Protein AF-A0A970E1A2-F1 (afdb_monomer)

Radius of gyration: 27.46 Å; Cα contacts (8 Å, |Δi|>4): 393; chains: 1; bounding box: 67×68×87 Å

Foldseek 3Di:
DDDDDDDDDDDDDDDDDDDDDPPPPPPPPPPPPLAFAADKFKFWFAAPQGIWIKIFGADPSATPFIDTPDDDDDCVQLVVQVVVQRVVCNVVSALPDDHDPPRRRSSVRSSRRVVQRRCLRSLNHDFDWFKFWFAAPQGIWIWIFGDDPNATPFIDTPDDRDDCVQQVVQRVVQRVVCRVVVALDDDHDPPRNRSSVGSSVRVCSRSNHD

Mean predicted aligned error: 9.92 Å

Sequence (210 aa):
MLTHRVRRNTSLVLFVGLMLASAFFWSMSSATDAGMRDGVFSGRAQGFSGEMVVAVTVGGGKITAVEVVSHNDTPFIADPALEALTAKVVEAQSSQVDVVTGATYTSRGFMAAVEQALGKASGDLADGVYVGSAQGFGGELTVSVTLAGGSMTAVEVTSHNDTPFIADPAIKTLTKAIVEKQSADVDVVSGATFTSNGVMNAVKDALGLE

Nearest PDB structures (foldseek):
  8p2b-assembly2_B  TM=9.067E-01  e=1.264E-07  Clostridiaceae bacterium
  8p2a-assembly1_A  TM=9.351E-01  e=4.101E-06  Streptomyces azureus
  4tvw-assembly1_A  TM=3.475E-01  e=7.244E-02  Escherichia coli
  4jn7-assembly1_A  TM=5.423E-01  e=1.078E+00  Rhizobium rhizogenes K84
  3a7a-assembly1_A  TM=3.224E-01  e=4.127E-01  Escherichia coli K-12

Solvent-accessible surface area (backbone atoms only — not comparable to full-atom values): 11763 Å² total; per-residue (Å²): 142,85,80,88,79,90,80,90,85,84,86,90,85,89,79,90,78,91,73,91,70,78,80,75,75,74,73,74,71,72,70,76,70,96,48,36,46,64,46,78,27,66,13,58,24,60,32,67,60,34,62,25,36,28,38,35,32,26,51,93,50,36,56,75,46,62,44,80,76,45,68,54,44,63,58,95,52,38,50,66,43,50,57,54,46,37,54,49,29,49,73,66,66,41,51,87,66,84,68,40,89,94,27,52,50,40,35,52,12,51,29,46,4,42,41,46,12,50,14,26,34,56,65,59,64,68,66,43,74,28,64,15,55,23,64,29,68,47,39,64,26,32,27,42,36,31,32,52,94,86,37,56,78,43,52,42,79,80,44,68,56,41,62,59,93,53,36,53,66,40,50,58,52,46,34,51,49,26,43,75,66,69,37,57,86,66,83,69,41,87,93,26,53,48,40,35,52,10,54,29,45,3,47,23,44,28,56,48,48,134

pLDDT: mean 87.92, std 19.44, range [35.06, 98.62]

Secondary structure (DSSP, 8-state):
---------------------------------SPPPSEEEEEEEE-SSSEEEEEEEEETTEEEEEEEEE--S-HHHHHHHHHHHHHHHHHHTSS--PPPTT-HHHHHHHHHHHHHHHHHHHS-PPSEEEEEEEE-SSSEEEEEEEEETTEEEEEEEEE--S-HHHHHHHHHHHHHHHHHHT-S--PPPTT-HHHHHHHHHHHHHHHT--

Structure (mmCIF, N/CA/C/O backbone):
data_AF-A0A970E1A2-F1
#
_entry.id   AF-A0A970E1A2-F1
#
loop_
_atom_site.group_PDB
_atom_site.id
_atom_site.type_symbol
_atom_site.label_atom_id
_atom_site.label_alt_id
_atom_site.label_comp_id
_atom_site.label_asym_id
_atom_site.label_entity_id
_atom_site.label_seq_id
_atom_site.pdbx_PDB_ins_code
_atom_site.Cartn_x
_atom_site.Cartn_y
_atom_site.Cartn_z
_atom_site.occupancy
_atom_site.B_iso_or_equiv
_atom_site.auth_seq_id
_atom_site.auth_comp_id
_atom_site.auth_asym_id
_atom_site.auth_atom_id
_atom_site.pdbx_PDB_model_num
ATOM 1 N N . MET A 1 1 ? 44.835 -31.065 66.502 1.00 46.84 1 MET A N 1
ATOM 2 C CA . MET A 1 1 ? 45.820 -30.634 65.484 1.00 46.84 1 MET A CA 1
ATOM 3 C C . MET A 1 1 ? 46.751 -31.803 65.210 1.00 46.84 1 MET A C 1
ATOM 5 O O . MET A 1 1 ? 47.314 -32.275 66.184 1.00 46.84 1 MET A O 1
ATOM 9 N N . LEU A 1 2 ? 46.817 -32.274 63.954 1.00 38.09 2 LEU A N 1
ATOM 10 C CA . LEU A 1 2 ? 47.757 -33.236 63.316 1.00 38.09 2 LEU A CA 1
ATOM 11 C C . LEU A 1 2 ? 46.969 -33.952 62.192 1.00 38.09 2 LEU A C 1
ATOM 13 O O . LEU A 1 2 ? 46.209 -34.871 62.460 1.00 38.09 2 LEU A O 1
ATOM 17 N N . THR A 1 3 ? 46.732 -33.281 61.062 1.00 46.25 3 THR A N 1
ATOM 18 C CA . THR A 1 3 ? 47.527 -33.302 59.813 1.00 46.25 3 THR A CA 1
ATOM 19 C C . THR A 1 3 ? 47.387 -34.572 58.966 1.00 46.25 3 THR A C 1
ATOM 21 O O . THR A 1 3 ? 47.736 -35.660 59.396 1.00 46.25 3 THR A O 1
ATOM 24 N N . HIS A 1 4 ? 47.059 -34.328 57.685 1.00 41.62 4 HIS A N 1
ATOM 25 C CA . HIS A 1 4 ? 47.466 -35.095 56.496 1.00 41.62 4 HIS A CA 1
ATOM 26 C C . HIS A 1 4 ? 46.856 -36.510 56.325 1.00 41.62 4 HIS A C 1
ATOM 28 O O . HIS A 1 4 ? 46.653 -37.239 57.273 1.00 41.62 4 HIS A O 1
ATOM 34 N N . ARG A 1 5 ? 46.549 -37.023 55.129 1.00 51.12 5 ARG A N 1
ATOM 35 C CA . ARG A 1 5 ? 46.881 -36.637 53.752 1.00 51.12 5 ARG A CA 1
ATOM 36 C C . ARG A 1 5 ? 45.935 -37.387 52.805 1.00 51.12 5 ARG A C 1
ATOM 38 O O . ARG A 1 5 ? 45.650 -38.560 53.005 1.00 51.12 5 ARG A O 1
ATOM 45 N N . VAL A 1 6 ? 45.544 -36.702 51.740 1.00 56.84 6 VAL A N 1
ATOM 46 C CA . VAL A 1 6 ? 44.939 -37.223 50.506 1.00 56.84 6 VAL A CA 1
ATOM 47 C C . VAL A 1 6 ? 45.741 -38.393 49.922 1.00 56.84 6 VAL A C 1
ATOM 49 O O . VAL A 1 6 ? 46.966 -38.288 49.854 1.00 56.84 6 VAL A O 1
ATOM 52 N N . ARG A 1 7 ? 45.058 -39.401 49.354 1.00 57.12 7 ARG A N 1
ATOM 53 C CA . ARG A 1 7 ? 45.505 -40.108 48.136 1.00 57.12 7 ARG A CA 1
ATOM 54 C C . ARG A 1 7 ? 44.314 -40.462 47.233 1.00 57.12 7 ARG A C 1
ATOM 56 O O . ARG A 1 7 ? 43.410 -41.182 47.635 1.00 57.12 7 ARG A O 1
ATOM 63 N N . ARG A 1 8 ? 44.345 -39.912 46.012 1.00 54.50 8 ARG A N 1
ATOM 64 C CA . ARG A 1 8 ? 43.534 -40.306 44.847 1.00 54.50 8 ARG A CA 1
ATOM 65 C C . ARG A 1 8 ? 43.886 -41.748 44.475 1.00 54.50 8 ARG A C 1
ATOM 67 O O . ARG A 1 8 ? 45.075 -42.040 44.373 1.00 54.50 8 ARG A O 1
ATOM 74 N N . ASN A 1 9 ? 42.883 -42.576 44.192 1.00 46.50 9 ASN A N 1
ATOM 75 C CA . ASN A 1 9 ? 43.077 -43.826 43.463 1.00 46.50 9 ASN A CA 1
ATOM 76 C C . ASN A 1 9 ? 42.522 -43.698 42.044 1.00 46.50 9 ASN A C 1
ATOM 78 O O . ASN A 1 9 ? 41.402 -43.248 41.813 1.00 46.50 9 ASN A O 1
ATOM 82 N N . THR A 1 10 ? 43.399 -44.051 41.120 1.00 41.06 10 THR A N 1
ATOM 83 C CA . THR A 1 10 ? 43.303 -44.080 39.668 1.00 41.06 10 THR A CA 1
ATOM 84 C C . THR A 1 10 ? 42.805 -45.440 39.166 1.00 41.06 10 THR A C 1
ATOM 86 O O . THR A 1 10 ? 42.941 -46.443 39.863 1.00 41.06 10 THR A O 1
ATOM 89 N N . SER A 1 11 ? 42.376 -45.446 37.896 1.00 41.38 11 SER A N 1
ATOM 90 C CA . SER A 1 11 ? 42.203 -46.580 36.957 1.00 41.38 11 SER A CA 1
ATOM 91 C C . SER A 1 11 ? 40.755 -47.053 36.765 1.00 41.38 11 SER A C 1
ATOM 93 O O . SER A 1 11 ? 40.140 -47.563 37.690 1.00 41.38 11 SER A O 1
ATOM 95 N N . LEU A 1 12 ? 40.092 -46.731 35.645 1.00 39.84 12 LEU A N 1
ATOM 96 C CA . LEU A 1 12 ? 40.295 -47.191 34.251 1.00 39.84 12 LEU A CA 1
ATOM 97 C C . LEU A 1 12 ? 39.646 -48.564 34.007 1.00 39.84 12 LEU A C 1
ATOM 99 O O . LEU A 1 12 ? 40.284 -49.586 34.220 1.00 39.84 12 LEU A O 1
ATOM 103 N N . VAL A 1 13 ? 38.419 -48.564 33.472 1.00 45.50 13 VAL A N 1
ATOM 104 C CA . VAL A 1 13 ? 37.944 -49.607 32.548 1.00 45.50 13 VAL A CA 1
ATOM 105 C C . VAL A 1 13 ? 37.162 -48.927 31.426 1.00 45.50 13 VAL A C 1
ATOM 107 O O . VAL A 1 13 ? 36.151 -48.265 31.646 1.00 45.50 13 VAL A O 1
ATOM 110 N N . LEU A 1 14 ? 37.713 -49.071 30.228 1.00 35.38 14 LEU A N 1
ATOM 111 C CA . LEU A 1 14 ? 37.207 -48.643 28.935 1.00 35.38 14 LEU A CA 1
ATOM 112 C C . LEU A 1 14 ? 36.321 -49.776 28.386 1.00 35.38 14 LEU A C 1
ATOM 114 O O . LEU A 1 14 ? 36.799 -50.903 28.297 1.00 35.38 14 LEU A O 1
ATOM 118 N N . PHE A 1 15 ? 35.083 -49.498 27.978 1.00 39.22 15 PHE A N 1
ATOM 119 C CA . PHE A 1 15 ? 34.383 -50.332 26.994 1.00 39.22 15 PHE A CA 1
ATOM 120 C C . PHE A 1 15 ? 33.634 -49.434 26.012 1.00 39.22 15 PHE A C 1
ATOM 122 O O . PHE A 1 15 ? 32.672 -48.749 26.349 1.00 39.22 15 PHE A O 1
ATOM 129 N N . VAL A 1 16 ? 34.156 -49.423 24.788 1.00 37.66 16 VAL A N 1
ATOM 130 C CA . VAL A 1 16 ? 33.571 -48.815 23.598 1.00 37.66 16 VAL A CA 1
ATOM 131 C C . VAL A 1 16 ? 32.359 -49.651 23.195 1.00 37.66 16 VAL A C 1
ATOM 133 O O . VAL A 1 16 ? 32.496 -50.827 22.872 1.00 37.66 16 VAL A O 1
ATOM 136 N N . GLY A 1 17 ? 31.183 -49.029 23.207 1.00 35.06 17 GLY A N 1
ATOM 137 C CA . GLY A 1 17 ? 29.957 -49.542 22.604 1.00 35.06 17 GLY A CA 1
ATOM 138 C C . GLY A 1 17 ? 29.465 -48.549 21.560 1.00 35.06 17 GLY A C 1
ATOM 139 O O . GLY A 1 17 ? 28.663 -47.672 21.860 1.00 35.06 17 GLY A O 1
ATOM 140 N N . LEU A 1 18 ? 29.996 -48.668 20.344 1.00 40.38 18 LEU A N 1
ATOM 141 C CA . LEU A 1 18 ? 29.495 -48.007 19.145 1.00 40.38 18 LEU A CA 1
ATOM 142 C C . LEU A 1 18 ? 28.140 -48.636 18.784 1.00 40.38 18 LEU A C 1
ATOM 144 O O . LEU A 1 18 ? 28.097 -49.740 18.249 1.00 40.38 18 LEU A O 1
ATOM 148 N N . MET A 1 19 ? 27.043 -47.927 19.044 1.00 39.59 19 MET A N 1
ATOM 149 C CA . MET A 1 19 ? 25.794 -48.131 18.315 1.00 39.59 19 MET A CA 1
ATOM 150 C C . MET A 1 19 ? 25.283 -46.789 17.798 1.00 39.59 19 MET A C 1
ATOM 152 O O . MET A 1 19 ? 24.715 -45.973 18.517 1.00 39.59 19 MET A O 1
ATOM 156 N N . LEU A 1 20 ? 25.536 -46.593 16.505 1.00 45.53 20 LEU A N 1
ATOM 157 C CA . LEU A 1 20 ? 24.848 -45.658 15.632 1.00 45.53 20 LEU A CA 1
ATOM 158 C C . LEU A 1 20 ? 23.369 -46.056 15.568 1.00 45.53 20 LEU A C 1
ATOM 160 O O . LEU A 1 20 ? 22.989 -46.926 14.791 1.00 45.53 20 LEU A O 1
ATOM 164 N N . ALA A 1 21 ? 22.540 -45.408 16.376 1.00 45.62 21 ALA A N 1
ATOM 165 C CA . ALA A 1 21 ? 21.129 -45.248 16.070 1.00 45.62 21 ALA A CA 1
ATOM 166 C C . ALA A 1 21 ? 20.943 -43.774 15.727 1.00 45.62 21 ALA A C 1
ATOM 168 O O . ALA A 1 21 ? 20.930 -42.906 16.599 1.00 45.62 21 ALA A O 1
ATOM 169 N N . SER A 1 22 ? 20.902 -43.508 14.424 1.00 50.41 22 SER A N 1
ATOM 170 C CA . SER A 1 22 ? 20.473 -42.248 13.836 1.00 50.41 22 SER A CA 1
ATOM 171 C C . SER A 1 22 ? 19.228 -41.761 14.568 1.00 50.41 22 SER A C 1
ATOM 173 O O . SER A 1 22 ? 18.162 -42.367 14.436 1.00 50.41 22 SER A O 1
ATOM 175 N N . ALA A 1 23 ? 19.363 -40.683 15.341 1.00 46.22 23 ALA A N 1
ATOM 176 C CA . ALA A 1 23 ? 18.219 -39.893 15.743 1.00 46.22 23 ALA A CA 1
ATOM 177 C C . ALA A 1 23 ? 17.614 -39.375 14.441 1.00 46.22 23 ALA A C 1
ATOM 179 O O . ALA A 1 23 ? 18.120 -38.441 13.819 1.00 46.22 23 ALA A O 1
ATOM 180 N N . PHE A 1 24 ? 16.596 -40.098 13.988 1.00 49.69 24 PHE A N 1
ATOM 181 C CA . PHE A 1 24 ? 15.650 -39.681 12.982 1.00 49.69 24 PHE A CA 1
ATOM 182 C C . PHE A 1 24 ? 15.073 -38.380 13.532 1.00 49.69 24 PHE A C 1
ATOM 184 O O . PHE A 1 24 ? 14.177 -38.386 14.375 1.00 49.69 24 PHE A O 1
ATOM 191 N N . PHE A 1 25 ? 15.698 -37.264 13.156 1.00 48.41 25 PHE A N 1
ATOM 192 C CA . PHE A 1 25 ? 15.127 -35.944 13.309 1.00 48.41 25 PHE A CA 1
ATOM 193 C C . PHE A 1 25 ? 13.860 -36.004 12.472 1.00 48.41 25 PHE A C 1
ATOM 195 O O . PHE A 1 25 ? 13.885 -35.817 11.255 1.00 48.41 25 PHE A O 1
ATOM 202 N N . TRP A 1 26 ? 12.752 -36.357 13.118 1.00 43.91 26 TRP A N 1
ATOM 203 C CA . TRP A 1 26 ? 11.448 -36.059 12.583 1.00 43.91 26 TRP A CA 1
ATOM 204 C C . TRP A 1 26 ? 11.410 -34.539 12.571 1.00 43.91 26 TRP A C 1
ATOM 206 O O . TRP A 1 26 ? 11.171 -33.890 13.587 1.00 43.91 26 TRP A O 1
ATOM 216 N N . SER A 1 27 ? 11.807 -33.978 11.429 1.00 50.50 27 SER A N 1
ATOM 217 C CA . SER A 1 27 ? 11.496 -32.615 11.066 1.00 50.50 27 SER A CA 1
ATOM 218 C C . SER A 1 27 ? 9.986 -32.538 11.189 1.00 50.50 27 SER A C 1
ATOM 220 O O . SER A 1 27 ? 9.241 -33.053 10.353 1.00 50.50 27 SER A O 1
ATOM 222 N N . MET A 1 28 ? 9.542 -31.995 12.316 1.00 40.44 28 MET A N 1
ATOM 223 C CA . MET A 1 28 ? 8.228 -31.418 12.429 1.00 40.44 28 MET A CA 1
ATOM 224 C C . MET A 1 28 ? 8.280 -30.272 11.432 1.00 40.44 28 MET A C 1
ATOM 226 O O . MET A 1 28 ? 8.782 -29.190 11.725 1.00 40.44 28 MET A O 1
ATOM 230 N N . SER A 1 29 ? 7.905 -30.586 10.192 1.00 44.34 29 SER A N 1
ATOM 231 C CA . SER A 1 29 ? 7.473 -29.594 9.234 1.00 44.34 29 SER A CA 1
ATOM 232 C C . SER A 1 29 ? 6.445 -28.789 10.006 1.00 44.34 29 SER A C 1
ATOM 234 O O . SER A 1 29 ? 5.378 -29.305 10.350 1.00 44.34 29 SER A O 1
ATOM 236 N N . SER A 1 30 ? 6.832 -27.582 10.419 1.00 36.12 30 SER A N 1
ATOM 237 C CA . SER A 1 30 ? 5.850 -26.610 10.838 1.00 36.12 30 SER A CA 1
ATOM 238 C C . SER A 1 30 ? 5.028 -26.411 9.581 1.00 36.12 30 SER A C 1
ATOM 240 O O . SER A 1 30 ? 5.468 -25.751 8.642 1.00 36.12 30 SER A O 1
ATOM 242 N N . ALA A 1 31 ? 3.873 -27.072 9.532 1.00 40.25 31 ALA A N 1
ATOM 243 C CA . ALA A 1 31 ? 2.761 -26.537 8.788 1.00 40.25 31 ALA A CA 1
ATOM 244 C C . ALA A 1 31 ? 2.726 -25.061 9.186 1.00 40.25 31 ALA A C 1
ATOM 246 O O . ALA A 1 31 ? 2.706 -24.744 10.377 1.00 40.25 31 ALA A O 1
ATOM 247 N N . THR A 1 32 ? 2.919 -24.190 8.205 1.00 39.50 32 THR A N 1
ATOM 248 C CA . THR A 1 32 ? 2.733 -22.755 8.343 1.00 39.50 32 THR A CA 1
ATOM 249 C C . THR A 1 32 ? 1.392 -22.562 9.026 1.00 39.50 32 THR A C 1
ATOM 251 O O . THR A 1 32 ? 0.349 -22.821 8.424 1.00 39.50 32 THR A O 1
ATOM 254 N N . ASP A 1 33 ? 1.429 -22.204 10.308 1.00 43.41 33 ASP A N 1
ATOM 255 C CA . ASP A 1 33 ? 0.279 -21.598 10.950 1.00 43.41 33 ASP A CA 1
ATOM 256 C C . ASP A 1 33 ? -0.055 -20.402 10.063 1.00 43.41 33 ASP A C 1
ATOM 258 O O . ASP A 1 33 ? 0.839 -19.621 9.723 1.00 43.41 33 ASP A O 1
ATOM 262 N N . ALA A 1 34 ? -1.289 -20.342 9.576 1.00 53.78 34 ALA A N 1
ATOM 263 C CA . ALA A 1 34 ? -1.796 -19.258 8.746 1.00 53.78 34 ALA A CA 1
ATOM 264 C C . ALA A 1 34 ? -1.946 -17.993 9.612 1.00 53.78 34 ALA A C 1
ATOM 266 O O . ALA A 1 34 ? -3.044 -17.504 9.861 1.00 53.78 34 ALA A O 1
ATOM 267 N N . GLY A 1 35 ? -0.828 -17.543 10.171 1.00 78.69 35 GLY A N 1
ATOM 268 C CA . GLY A 1 35 ? -0.680 -16.367 11.001 1.00 78.69 35 GLY A CA 1
ATOM 269 C C . GLY A 1 35 ? -0.065 -15.233 10.195 1.00 78.69 35 GLY A C 1
ATOM 270 O O . GLY A 1 35 ? 0.585 -15.443 9.171 1.00 78.69 35 GLY A O 1
ATOM 271 N N . MET A 1 36 ? -0.280 -14.012 10.669 1.00 91.56 36 MET A N 1
ATOM 272 C CA . MET A 1 36 ? 0.332 -12.829 10.074 1.00 91.56 36 MET A CA 1
ATOM 273 C C . MET A 1 36 ? 1.855 -12.934 10.146 1.00 91.56 36 MET A C 1
ATOM 275 O O . MET A 1 36 ? 2.408 -13.313 11.179 1.00 91.56 36 MET A O 1
ATOM 279 N N . ARG A 1 37 ? 2.532 -12.577 9.056 1.00 93.69 37 ARG A 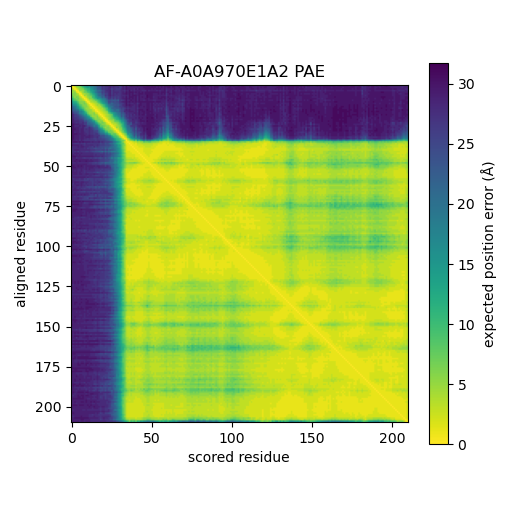N 1
ATOM 280 C CA . ARG A 1 37 ? 3.989 -12.463 9.039 1.00 93.69 37 ARG A CA 1
ATOM 281 C C . ARG A 1 37 ? 4.418 -11.297 9.908 1.00 93.69 37 ARG A C 1
ATOM 283 O O . ARG A 1 37 ? 3.758 -10.262 9.934 1.00 93.69 37 ARG A O 1
ATOM 290 N N . ASP A 1 38 ? 5.533 -11.479 10.597 1.00 94.56 38 ASP A N 1
ATOM 291 C CA . ASP A 1 38 ? 6.141 -10.416 11.383 1.00 94.56 38 ASP A CA 1
ATOM 292 C C . ASP A 1 38 ? 6.699 -9.331 10.456 1.00 94.56 38 ASP A C 1
ATOM 294 O O . ASP A 1 38 ? 7.184 -9.620 9.363 1.00 94.56 38 ASP A O 1
ATOM 298 N N . GLY A 1 39 ? 6.624 -8.075 10.890 1.00 94.75 39 GLY A N 1
ATOM 299 C CA . GLY A 1 39 ? 7.057 -6.935 10.089 1.00 94.75 39 GLY A CA 1
ATOM 300 C C . GLY A 1 39 ? 6.219 -5.688 10.329 1.00 94.75 39 GLY A C 1
ATOM 301 O O . GLY A 1 39 ? 5.343 -5.658 11.192 1.00 94.75 39 GLY A O 1
ATOM 302 N N . VAL A 1 40 ? 6.505 -4.644 9.555 1.00 96.06 40 VAL A N 1
ATOM 303 C CA . VAL A 1 40 ? 5.720 -3.406 9.537 1.00 96.06 40 VAL A CA 1
ATOM 304 C C . VAL A 1 40 ? 5.048 -3.304 8.181 1.00 96.06 40 VAL A C 1
ATOM 306 O O . VAL A 1 40 ? 5.721 -3.237 7.157 1.00 96.06 40 VAL A O 1
ATOM 309 N N . PHE A 1 41 ? 3.721 -3.280 8.179 1.00 96.31 41 PHE A N 1
ATOM 310 C CA . PHE A 1 41 ? 2.921 -3.242 6.963 1.00 96.31 41 PHE A CA 1
ATOM 311 C C . PHE A 1 41 ? 2.143 -1.938 6.908 1.00 96.31 41 PHE A C 1
ATOM 313 O O . PHE A 1 41 ? 1.498 -1.542 7.878 1.00 96.31 41 PHE A O 1
ATOM 320 N N . SER A 1 42 ? 2.204 -1.264 5.765 1.00 96.19 42 SER A N 1
ATOM 321 C CA . SER A 1 42 ? 1.446 -0.042 5.522 1.00 96.19 42 SER A CA 1
ATOM 322 C C . SER A 1 42 ? 0.160 -0.349 4.766 1.00 96.19 42 SER A C 1
ATOM 324 O O . SER A 1 42 ? 0.151 -1.151 3.830 1.00 96.19 42 SER A O 1
ATOM 326 N N . GLY A 1 43 ? -0.920 0.325 5.129 1.00 96.81 43 GLY A N 1
ATOM 327 C CA . GLY A 1 43 ? -2.160 0.325 4.369 1.00 96.81 43 GLY A CA 1
ATOM 328 C C . GLY A 1 43 ? -2.672 1.741 4.177 1.00 96.81 43 GLY A C 1
ATOM 329 O O . GLY A 1 43 ? -2.334 2.655 4.938 1.00 96.81 43 GLY A O 1
ATOM 330 N N . ARG A 1 44 ? -3.447 1.933 3.110 1.00 96.44 44 ARG A N 1
ATOM 331 C CA . ARG A 1 44 ? -3.940 3.245 2.701 1.00 96.44 44 ARG A CA 1
ATOM 332 C C . ARG A 1 44 ? -5.423 3.177 2.421 1.00 96.44 44 ARG A C 1
ATOM 334 O O . ARG A 1 44 ? -5.913 2.230 1.815 1.00 96.44 44 ARG A O 1
ATOM 341 N N . ALA A 1 45 ? -6.143 4.199 2.845 1.00 96.38 45 ALA A N 1
ATOM 342 C CA . ALA A 1 45 ? -7.558 4.299 2.543 1.00 96.38 45 ALA A CA 1
ATOM 343 C C . ALA A 1 45 ? -8.032 5.743 2.604 1.00 96.38 45 ALA A C 1
ATOM 345 O O . ALA A 1 45 ? -7.403 6.617 3.201 1.00 96.38 45 ALA A O 1
ATOM 346 N N . GLN A 1 46 ? -9.184 5.980 1.990 1.00 96.38 46 GLN A N 1
ATOM 347 C CA . GLN A 1 46 ? -9.836 7.276 2.006 1.00 96.38 46 GLN A CA 1
ATOM 348 C C . GLN A 1 46 ? -10.472 7.539 3.382 1.00 96.38 46 GLN A C 1
ATOM 350 O O . GLN A 1 46 ? -11.390 6.833 3.802 1.00 96.38 46 GLN A O 1
ATOM 355 N N . GLY A 1 47 ? -9.992 8.581 4.060 1.00 95.00 47 GLY A N 1
ATOM 356 C CA . GLY A 1 47 ? -10.618 9.205 5.224 1.00 95.00 47 GLY A CA 1
ATOM 357 C C . GLY A 1 47 ? -11.690 10.228 4.844 1.00 95.00 47 GLY A C 1
ATOM 358 O O . GLY A 1 47 ? -12.176 10.272 3.711 1.00 95.00 47 GLY A O 1
ATOM 359 N N . PHE A 1 48 ? -12.060 11.089 5.793 1.00 96.44 48 PHE A N 1
ATOM 360 C CA . PHE A 1 48 ? -13.053 12.143 5.574 1.00 9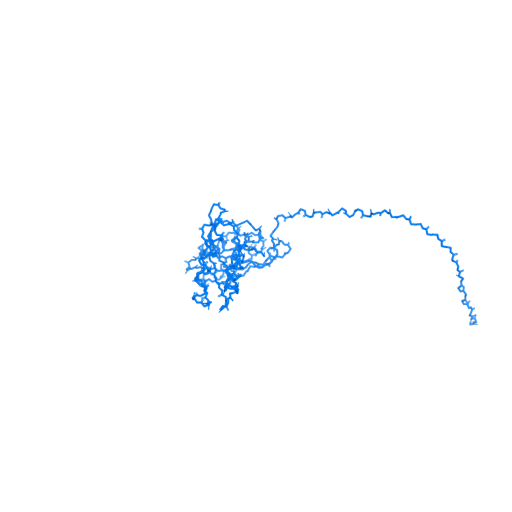6.44 48 PHE A CA 1
ATOM 361 C C . PHE A 1 48 ? -12.603 13.196 4.547 1.00 96.44 48 PHE A C 1
ATOM 363 O O . PHE A 1 48 ? -13.385 13.563 3.673 1.00 96.44 48 PHE A O 1
ATOM 370 N N . SER A 1 49 ? -11.353 13.656 4.627 1.00 94.81 49 SER A N 1
ATOM 371 C CA . SER A 1 49 ? -10.823 14.780 3.838 1.00 94.81 49 SER A CA 1
ATOM 372 C C . SER A 1 49 ? -9.653 14.400 2.926 1.00 94.81 49 SER A C 1
ATOM 374 O O . SER A 1 49 ? -9.024 15.276 2.337 1.00 94.81 49 SER A O 1
ATOM 376 N N . GLY A 1 50 ? -9.332 13.115 2.793 1.00 94.31 50 GLY A N 1
ATOM 377 C CA . GLY A 1 50 ? -8.254 12.653 1.921 1.00 94.31 50 GLY A CA 1
ATOM 378 C C . GLY A 1 50 ? -7.777 11.256 2.276 1.00 94.31 50 GLY A C 1
ATOM 379 O O . GLY A 1 50 ? -8.320 10.613 3.172 1.00 94.31 50 GLY A O 1
ATOM 380 N N . GLU A 1 51 ? -6.740 10.807 1.579 1.00 94.56 51 GLU A N 1
ATOM 381 C CA . GLU A 1 51 ? -6.040 9.576 1.929 1.00 94.56 51 GLU A CA 1
ATOM 382 C C . GLU A 1 51 ? -5.449 9.689 3.343 1.00 94.56 51 GLU A C 1
ATOM 384 O O . GLU A 1 51 ? -4.973 10.753 3.763 1.00 94.56 51 GLU A O 1
ATOM 389 N N . MET A 1 52 ? -5.494 8.575 4.065 1.00 96.50 52 MET A N 1
ATOM 390 C CA . MET A 1 52 ? -4.725 8.343 5.277 1.00 96.50 52 MET A CA 1
ATOM 391 C C . MET A 1 52 ? -3.865 7.094 5.122 1.00 96.50 52 MET A C 1
ATOM 393 O O . MET A 1 52 ? -4.233 6.152 4.414 1.00 96.50 52 MET A O 1
ATOM 397 N N . VAL A 1 53 ? -2.728 7.099 5.810 1.00 97.56 53 VAL A N 1
ATOM 398 C CA . VAL A 1 53 ? -1.749 6.014 5.813 1.00 97.56 53 VAL A CA 1
ATOM 399 C C . VAL A 1 53 ? -1.603 5.498 7.236 1.00 97.56 53 VAL A C 1
ATOM 401 O O . VAL A 1 53 ? -1.344 6.269 8.161 1.00 97.56 53 VAL A O 1
ATOM 404 N N . VAL A 1 54 ? -1.756 4.188 7.406 1.00 98.25 54 VAL A N 1
ATOM 405 C CA . VAL A 1 54 ? -1.615 3.502 8.694 1.00 98.25 54 VAL A CA 1
ATOM 406 C C . VAL A 1 54 ? -0.513 2.458 8.579 1.00 98.25 54 VAL A C 1
ATOM 408 O O . VAL A 1 54 ? -0.484 1.695 7.615 1.00 98.25 54 VAL A O 1
ATOM 411 N N . ALA A 1 55 ? 0.385 2.424 9.558 1.00 97.69 55 ALA A N 1
ATOM 412 C CA . ALA A 1 55 ? 1.389 1.384 9.721 1.00 97.69 55 ALA A CA 1
ATOM 413 C C . ALA A 1 55 ? 0.966 0.433 10.846 1.00 97.69 55 ALA A C 1
ATOM 415 O O . ALA A 1 55 ? 0.581 0.867 11.932 1.00 97.69 55 ALA A O 1
ATOM 416 N N . VAL A 1 56 ? 1.041 -0.868 10.586 1.00 98.19 56 VAL A N 1
ATOM 417 C CA . VAL A 1 56 ? 0.735 -1.926 11.549 1.00 98.19 56 VAL A CA 1
ATOM 418 C C . VAL A 1 56 ? 1.982 -2.773 11.755 1.00 98.19 56 VAL A C 1
ATOM 420 O O . VAL A 1 56 ? 2.522 -3.325 10.798 1.00 98.19 56 VAL A O 1
ATOM 423 N N . THR A 1 57 ? 2.421 -2.898 13.005 1.00 97.81 57 THR A N 1
ATOM 424 C CA . THR A 1 57 ? 3.546 -3.760 13.378 1.00 97.81 57 THR A CA 1
ATOM 425 C C . THR A 1 57 ? 3.024 -5.101 13.860 1.00 97.81 57 THR A C 1
ATOM 427 O O . THR A 1 57 ? 2.280 -5.172 14.843 1.00 97.81 57 THR A O 1
ATOM 430 N N . VAL A 1 58 ? 3.465 -6.172 13.213 1.00 97.06 58 VAL A N 1
ATOM 431 C CA . VAL A 1 58 ? 3.186 -7.552 13.598 1.00 97.06 58 VAL A CA 1
ATOM 432 C C . VAL A 1 58 ? 4.443 -8.175 14.200 1.00 97.06 58 VAL A C 1
ATOM 434 O O . VAL A 1 58 ? 5.531 -8.061 13.637 1.00 97.06 58 VAL A O 1
ATOM 437 N N . GLY A 1 59 ? 4.296 -8.817 15.358 1.00 96.06 59 GLY A N 1
ATOM 438 C CA . GLY A 1 59 ? 5.367 -9.550 16.028 1.00 96.06 59 GLY A CA 1
ATOM 439 C C . GLY A 1 59 ? 4.831 -10.802 16.714 1.00 96.06 59 GLY A C 1
ATOM 440 O O . GLY A 1 59 ? 3.845 -10.734 17.452 1.00 96.06 59 GLY A O 1
ATOM 441 N N . GLY A 1 60 ? 5.458 -11.951 16.465 1.00 93.06 60 GLY A 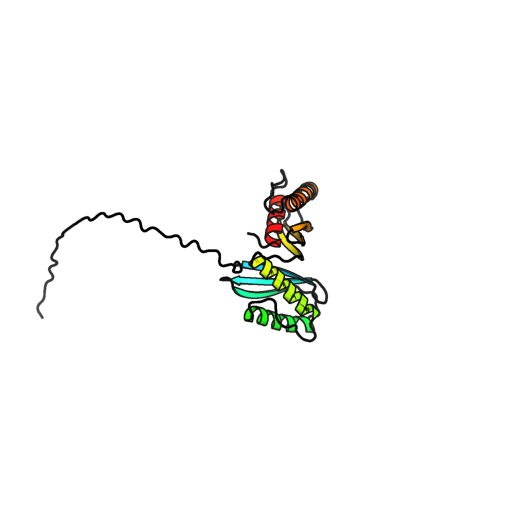N 1
ATOM 442 C CA . GLY A 1 60 ? 4.949 -13.250 16.898 1.00 93.06 60 GLY A CA 1
ATOM 443 C C . GLY A 1 60 ? 3.541 -13.545 16.370 1.00 93.06 60 GLY A C 1
ATOM 444 O O . GLY A 1 60 ? 2.729 -14.112 17.105 1.00 93.06 60 GLY A O 1
ATOM 445 N N . GLY A 1 61 ? 3.221 -13.091 15.153 1.00 92.75 61 GLY A N 1
ATOM 446 C CA . GLY A 1 61 ? 1.900 -13.250 14.538 1.00 92.75 61 GLY A CA 1
ATOM 447 C C . GLY A 1 61 ? 0.774 -12.438 15.190 1.00 92.75 61 GLY A C 1
ATOM 448 O O . GLY A 1 61 ? -0.400 -12.753 14.999 1.00 92.75 61 GLY A O 1
ATOM 449 N N . LYS A 1 62 ? 1.104 -11.411 15.984 1.00 95.12 62 LYS A N 1
ATOM 450 C CA . LYS A 1 62 ? 0.145 -10.530 16.672 1.00 95.12 62 LYS A CA 1
ATOM 451 C C . LYS A 1 62 ? 0.377 -9.071 16.321 1.00 95.12 62 LYS A C 1
ATOM 453 O O . LYS A 1 62 ? 1.519 -8.653 16.158 1.00 95.12 62 LYS A O 1
ATOM 458 N N . ILE A 1 63 ? -0.692 -8.281 16.290 1.00 97.31 63 ILE A N 1
ATOM 459 C CA . ILE A 1 63 ? -0.612 -6.824 16.180 1.00 97.31 63 ILE A CA 1
ATOM 460 C C . ILE A 1 63 ? 0.006 -6.287 17.473 1.00 97.31 63 ILE A C 1
ATOM 462 O O . ILE A 1 63 ? -0.576 -6.417 18.549 1.00 97.31 63 ILE A O 1
ATOM 466 N N . THR A 1 64 ? 1.189 -5.695 17.373 1.00 97.69 64 THR A N 1
ATOM 467 C CA . THR A 1 64 ? 1.934 -5.138 18.514 1.00 97.69 64 THR A CA 1
ATOM 468 C C . THR A 1 64 ? 1.885 -3.617 18.557 1.00 97.69 64 THR A C 1
ATOM 470 O O . THR A 1 64 ? 1.986 -3.038 19.637 1.00 97.69 64 THR A O 1
ATOM 473 N N . ALA A 1 65 ? 1.692 -2.969 17.408 1.00 97.88 65 ALA A N 1
ATOM 474 C CA . ALA A 1 65 ? 1.507 -1.529 17.312 1.00 97.88 65 ALA A CA 1
ATOM 475 C C . ALA A 1 65 ? 0.665 -1.166 16.086 1.00 97.88 65 ALA A C 1
ATOM 477 O O . ALA A 1 65 ? 0.699 -1.860 15.068 1.00 97.88 65 ALA A O 1
ATOM 478 N N . VAL A 1 66 ? -0.062 -0.056 16.192 1.00 98.44 66 VAL A N 1
ATOM 479 C CA . VAL A 1 66 ? -0.739 0.602 15.074 1.00 98.44 66 VAL A CA 1
ATOM 480 C C . VAL A 1 66 ? -0.440 2.091 15.166 1.00 98.44 66 VAL A C 1
ATOM 482 O O . VAL A 1 66 ? -0.693 2.708 16.200 1.00 98.44 66 VAL A O 1
ATOM 485 N N . GLU A 1 67 ? 0.091 2.658 14.092 1.00 98.06 67 GLU A N 1
ATOM 486 C CA . GLU A 1 67 ? 0.478 4.061 13.995 1.00 98.06 67 GLU A CA 1
ATOM 487 C C . GLU A 1 67 ? -0.217 4.710 12.799 1.00 98.06 67 GLU A C 1
ATOM 489 O O . GLU A 1 67 ? -0.183 4.190 11.683 1.00 98.06 67 GLU A O 1
ATOM 494 N N . VAL A 1 68 ? -0.844 5.867 13.015 1.00 97.88 68 VAL A N 1
ATOM 495 C CA . VAL A 1 68 ? -1.354 6.690 11.914 1.00 97.88 68 VAL A CA 1
ATOM 496 C C . VAL A 1 68 ? -0.209 7.561 11.414 1.00 97.88 68 VAL A C 1
ATOM 498 O O . VAL A 1 68 ? 0.165 8.532 12.063 1.00 97.88 68 VAL A O 1
ATOM 501 N N . VAL A 1 69 ? 0.344 7.202 10.257 1.00 97.69 69 VAL A N 1
ATOM 502 C CA . VAL A 1 69 ? 1.499 7.877 9.648 1.00 97.69 69 VAL A CA 1
ATOM 503 C C . VAL A 1 69 ? 1.097 9.235 9.077 1.00 97.69 69 VAL A C 1
ATOM 505 O O . VAL A 1 69 ? 1.837 10.211 9.189 1.00 97.69 69 VAL A O 1
ATOM 508 N N . SER A 1 70 ? -0.077 9.314 8.447 1.00 96.94 70 SER A N 1
ATOM 509 C CA . SER A 1 70 ? -0.612 10.568 7.915 1.00 96.94 70 SER A CA 1
ATOM 510 C C . SER A 1 70 ? -2.127 10.510 7.726 1.00 96.94 70 SER A C 1
ATOM 512 O O . SER A 1 70 ? -2.697 9.449 7.477 1.00 96.94 70 SER A O 1
ATOM 514 N N . HIS A 1 71 ? -2.788 11.664 7.822 1.00 97.00 71 HIS A N 1
ATOM 515 C CA . HIS A 1 71 ? -4.177 11.865 7.411 1.00 97.00 71 HIS A CA 1
ATOM 516 C C . HIS A 1 71 ? -4.417 13.339 7.068 1.00 97.00 71 HIS A C 1
ATOM 518 O O . HIS A 1 71 ? -3.666 14.219 7.484 1.00 97.00 71 HIS A O 1
ATOM 524 N N . ASN A 1 72 ? -5.493 13.605 6.327 1.00 95.31 72 ASN A N 1
ATOM 525 C CA . ASN A 1 72 ? -5.904 14.959 5.935 1.00 95.31 72 ASN A CA 1
ATOM 526 C C . ASN A 1 72 ? -7.205 15.418 6.625 1.00 95.31 72 ASN A C 1
ATOM 528 O O . ASN A 1 72 ? -7.724 16.497 6.337 1.00 95.31 72 ASN A O 1
ATOM 532 N N . ASP A 1 73 ? -7.753 14.588 7.515 1.00 96.56 73 ASP A N 1
ATOM 533 C CA . ASP A 1 73 ? -9.013 14.835 8.224 1.00 96.56 73 ASP A CA 1
ATOM 534 C C . ASP A 1 73 ? -8.899 15.976 9.246 1.00 96.56 73 ASP A C 1
ATOM 536 O O . ASP A 1 73 ? -7.808 16.373 9.644 1.00 96.56 73 ASP A O 1
ATOM 540 N N . THR A 1 74 ? -10.040 16.516 9.686 1.00 95.94 74 THR A N 1
ATOM 541 C CA . THR A 1 74 ? -10.088 17.627 10.648 1.00 95.94 74 THR A CA 1
ATOM 542 C C . THR A 1 74 ? -9.467 17.219 11.994 1.00 95.94 74 THR A C 1
ATOM 544 O O . THR A 1 74 ? -10.092 16.419 12.694 1.00 95.94 74 THR A O 1
ATOM 547 N N . PRO A 1 75 ? -8.318 17.795 12.416 1.00 93.31 75 PRO A N 1
ATOM 548 C CA . PRO A 1 75 ? -7.540 17.275 13.550 1.00 93.31 75 PRO A CA 1
ATOM 549 C C . PRO A 1 75 ? -8.342 17.147 14.852 1.00 93.31 75 PRO A C 1
ATOM 551 O O . PRO A 1 75 ? -8.402 16.092 15.470 1.00 93.31 75 PRO A O 1
ATOM 554 N N . PHE A 1 76 ? -9.115 18.179 15.205 1.00 94.25 76 PHE A N 1
ATOM 555 C CA . PHE A 1 76 ? -9.926 18.195 16.433 1.00 94.25 76 PHE A CA 1
ATOM 556 C C . PHE A 1 76 ? -11.019 17.112 16.514 1.00 94.25 76 PHE A C 1
ATOM 558 O O . PHE A 1 76 ? -11.570 16.891 17.590 1.00 94.25 76 PHE A O 1
ATOM 565 N N . ILE A 1 77 ? -11.368 16.476 15.393 1.00 93.94 77 ILE A N 1
ATOM 566 C CA . ILE A 1 77 ? -12.354 15.389 15.323 1.00 93.94 77 ILE A CA 1
ATOM 567 C C . ILE A 1 77 ? -11.645 14.051 15.094 1.00 93.94 77 ILE A C 1
ATOM 569 O O . ILE A 1 77 ? -11.995 13.054 15.724 1.00 93.94 77 ILE A O 1
ATOM 573 N N . ALA A 1 78 ? -10.668 14.033 14.187 1.00 96.56 78 ALA A N 1
ATOM 574 C CA . ALA A 1 78 ? -9.979 12.829 13.753 1.00 96.56 78 ALA A CA 1
ATOM 575 C C . ALA A 1 78 ? -9.008 12.306 14.811 1.00 96.56 78 ALA A C 1
ATOM 577 O O . ALA A 1 78 ? -9.085 11.131 15.146 1.00 96.56 78 ALA A O 1
ATOM 578 N N . ASP A 1 79 ? -8.162 13.160 15.381 1.00 97.06 79 ASP A N 1
ATOM 579 C CA . ASP A 1 79 ? -7.088 12.757 16.294 1.00 97.06 79 ASP A CA 1
ATOM 580 C C . ASP A 1 79 ? -7.606 11.957 17.506 1.00 97.06 79 ASP A C 1
ATOM 582 O O . ASP A 1 79 ? -7.147 10.828 17.700 1.00 97.06 79 ASP A O 1
ATOM 586 N N . PRO A 1 80 ? -8.611 12.428 18.283 1.00 97.50 80 PRO A N 1
ATOM 587 C CA . PRO A 1 80 ? -9.123 11.649 19.414 1.00 97.50 80 PRO A CA 1
ATOM 588 C C 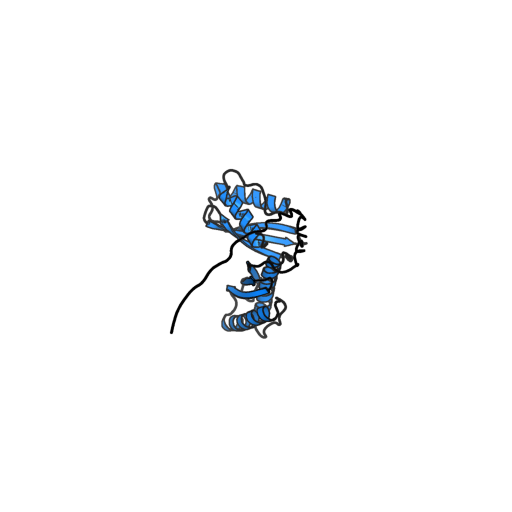. PRO A 1 80 ? -9.825 10.355 18.977 1.00 97.50 80 PRO A C 1
ATOM 590 O O . PRO A 1 80 ? -9.831 9.368 19.712 1.00 97.50 80 PRO A O 1
ATOM 593 N N . ALA A 1 81 ? -10.431 10.339 17.785 1.00 97.44 81 ALA A N 1
ATOM 594 C CA . ALA A 1 81 ? -11.050 9.136 17.246 1.00 97.44 81 ALA A CA 1
ATOM 595 C C . ALA A 1 81 ? -9.992 8.102 16.840 1.00 97.44 81 ALA A C 1
ATOM 597 O O . ALA A 1 81 ? -10.133 6.928 17.168 1.00 97.44 81 ALA A O 1
ATOM 598 N N . LEU A 1 82 ? -8.932 8.538 16.160 1.00 97.88 82 LEU A N 1
ATOM 599 C CA . LEU A 1 82 ? -7.823 7.700 15.722 1.00 97.88 82 LEU A CA 1
ATOM 600 C C . LEU A 1 82 ? -7.055 7.129 16.919 1.00 97.88 82 LEU A C 1
ATOM 602 O O . LEU A 1 82 ? -6.795 5.933 16.928 1.00 97.88 82 LEU A O 1
ATOM 606 N N . GLU A 1 83 ? -6.787 7.921 17.962 1.00 97.19 83 GLU A N 1
ATOM 607 C CA . GLU A 1 83 ? -6.160 7.438 19.205 1.00 97.19 83 GLU A CA 1
ATOM 608 C C . GLU A 1 83 ? -7.000 6.348 19.892 1.00 97.19 83 GLU A C 1
ATOM 610 O O . GLU A 1 83 ? -6.485 5.315 20.320 1.00 97.19 83 GLU A O 1
ATOM 615 N N . ALA A 1 84 ? -8.321 6.532 19.958 1.00 97.25 84 ALA A N 1
ATOM 616 C CA . ALA A 1 84 ? -9.206 5.514 20.514 1.00 97.25 84 ALA A CA 1
ATOM 617 C C . ALA A 1 84 ? -9.249 4.244 19.643 1.00 97.25 84 ALA A C 1
ATOM 619 O O . ALA A 1 84 ? -9.331 3.131 20.165 1.00 97.25 84 ALA A O 1
ATOM 620 N N . LEU A 1 85 ? -9.220 4.393 18.316 1.00 98.06 85 LEU A N 1
ATOM 621 C CA . LEU A 1 85 ? -9.282 3.275 17.376 1.00 98.06 85 LEU A CA 1
ATOM 622 C C . LEU A 1 85 ? -7.981 2.468 17.333 1.00 98.06 85 LEU A C 1
ATOM 624 O O . LEU A 1 85 ? -8.056 1.242 17.272 1.00 98.06 85 LEU A O 1
ATOM 628 N N . THR A 1 86 ? -6.808 3.104 17.413 1.00 97.75 86 THR A N 1
ATOM 629 C CA . THR A 1 86 ? -5.518 2.393 17.460 1.00 97.75 86 THR A CA 1
ATOM 630 C C . THR A 1 86 ? -5.452 1.468 18.671 1.00 97.75 86 THR A C 1
ATOM 632 O O . THR A 1 86 ? -5.133 0.289 18.518 1.00 97.75 86 THR A O 1
ATOM 635 N N . ALA A 1 87 ? -5.854 1.952 19.852 1.00 97.12 87 ALA A N 1
ATOM 636 C CA . ALA A 1 87 ? -5.929 1.139 21.064 1.00 97.12 87 ALA A CA 1
ATOM 637 C C . ALA A 1 87 ? -6.887 -0.054 20.901 1.00 97.12 87 ALA A C 1
ATOM 639 O O . ALA A 1 87 ? -6.520 -1.188 21.212 1.00 97.12 87 ALA A O 1
ATOM 640 N N . LYS A 1 88 ? -8.085 0.181 20.344 1.00 98.00 88 LYS A N 1
ATOM 641 C CA . LYS A 1 88 ? -9.077 -0.878 20.101 1.00 98.00 88 LYS A CA 1
ATOM 642 C C . LYS A 1 88 ? -8.587 -1.937 19.118 1.00 98.00 88 LYS A C 1
ATOM 644 O O . LYS A 1 88 ? -8.860 -3.108 19.340 1.00 98.00 88 LYS A O 1
ATOM 649 N N . VAL A 1 89 ? -7.886 -1.562 18.047 1.00 98.00 89 VAL A N 1
ATOM 650 C CA . VAL A 1 89 ? -7.359 -2.532 17.068 1.00 98.00 89 VAL A CA 1
ATOM 651 C C . VAL A 1 89 ? -6.292 -3.418 17.700 1.00 98.00 89 VAL A C 1
ATOM 653 O O . VAL A 1 89 ? -6.306 -4.632 17.497 1.00 98.00 89 VAL A O 1
ATOM 656 N N . VAL A 1 90 ? -5.388 -2.839 18.496 1.00 97.12 90 VAL A N 1
ATOM 657 C CA . VAL A 1 90 ? -4.365 -3.612 19.216 1.00 97.12 90 VAL A CA 1
ATOM 658 C C . VAL A 1 90 ? -5.015 -4.545 20.241 1.00 97.12 90 VAL A C 1
ATOM 660 O O . VAL A 1 90 ? -4.635 -5.709 20.333 1.00 97.12 90 VAL A O 1
ATOM 663 N N . GLU A 1 91 ? -6.024 -4.082 20.980 1.00 96.69 91 GLU A N 1
ATOM 664 C CA . GLU A 1 91 ? -6.757 -4.914 21.941 1.00 96.69 91 GLU A CA 1
ATOM 665 C C . GLU A 1 91 ? -7.544 -6.042 21.253 1.00 96.69 91 GLU A C 1
ATOM 667 O O . GLU A 1 91 ? -7.463 -7.200 21.663 1.00 96.69 91 GLU A O 1
ATOM 672 N N . ALA A 1 92 ? -8.273 -5.718 20.183 1.00 96.94 92 ALA A N 1
ATOM 673 C CA . ALA A 1 92 ? -9.127 -6.656 19.461 1.00 96.94 92 ALA A CA 1
ATOM 674 C C . ALA A 1 92 ? -8.351 -7.610 18.543 1.00 96.94 92 ALA A C 1
ATOM 676 O O . ALA A 1 92 ? -8.911 -8.619 18.117 1.00 96.94 92 ALA A O 1
ATOM 677 N N . GLN A 1 93 ? -7.093 -7.293 18.212 1.00 97.06 93 GLN A N 1
ATOM 678 C CA . GLN A 1 93 ? -6.297 -8.001 17.202 1.00 97.06 93 GLN A CA 1
ATOM 679 C C . GLN A 1 93 ? -7.019 -8.091 15.843 1.00 97.06 93 GLN A C 1
ATOM 681 O O . GLN A 1 93 ? -6.947 -9.104 15.151 1.00 97.06 93 GLN A O 1
ATOM 686 N N . SER A 1 94 ? -7.763 -7.043 15.479 1.00 94.38 94 SER A N 1
ATOM 687 C CA . SER A 1 94 ? -8.630 -7.020 14.298 1.00 94.38 94 SER A CA 1
ATOM 688 C C . SER A 1 94 ? -8.878 -5.591 13.819 1.00 94.38 94 SER A C 1
ATOM 690 O O . SER A 1 94 ? -8.975 -4.672 14.633 1.00 94.38 94 SER A O 1
ATOM 692 N N . SER A 1 95 ? -9.036 -5.405 12.505 1.00 92.19 95 SER A N 1
ATOM 693 C CA . SER A 1 95 ? -9.497 -4.144 11.902 1.00 92.19 95 SER A CA 1
ATOM 694 C C . SER A 1 95 ? -10.992 -3.881 12.126 1.00 92.19 95 SER A C 1
ATOM 696 O O . SER A 1 95 ? -11.447 -2.754 11.950 1.00 92.19 95 SER A O 1
ATOM 698 N N . GLN A 1 96 ? -11.768 -4.896 12.523 1.00 93.00 96 GLN A N 1
ATOM 699 C CA . GLN A 1 96 ? -13.219 -4.809 12.706 1.00 93.00 96 GLN A CA 1
ATOM 700 C C . GLN A 1 96 ? -13.568 -4.299 14.109 1.00 93.00 96 GLN A C 1
ATOM 702 O O . GLN A 1 96 ? -13.921 -5.070 15.001 1.00 93.00 96 GLN A O 1
ATOM 707 N N . VAL A 1 97 ? -13.460 -2.986 14.304 1.00 95.44 97 VAL A N 1
ATOM 708 C CA . VAL A 1 97 ? -13.808 -2.300 15.558 1.00 95.44 97 VAL A CA 1
ATOM 709 C C . VAL A 1 97 ? -14.983 -1.341 15.356 1.00 95.44 97 VAL A C 1
ATOM 711 O O . VAL A 1 97 ? -15.330 -0.968 14.238 1.00 95.44 97 VAL A O 1
ATOM 714 N N . ASP A 1 98 ? -15.620 -0.914 16.443 1.00 95.88 98 ASP A N 1
ATOM 715 C CA . ASP A 1 98 ? -16.732 0.031 16.339 1.00 95.88 98 ASP A CA 1
ATOM 716 C C . ASP A 1 98 ? -16.264 1.432 15.931 1.00 95.88 98 ASP A C 1
ATOM 718 O O . ASP A 1 98 ? -15.310 1.983 16.493 1.00 95.88 98 ASP A O 1
ATOM 722 N N . VAL A 1 99 ? -17.017 2.045 15.013 1.00 97.06 99 VAL A N 1
ATOM 723 C CA . VAL A 1 99 ? -16.824 3.441 14.603 1.00 97.06 99 VAL A CA 1
ATOM 724 C C . VAL A 1 99 ? -16.962 4.408 15.780 1.00 97.06 99 VAL A C 1
ATOM 726 O O . VAL A 1 99 ? -17.767 4.207 16.691 1.00 97.06 99 VAL A O 1
ATOM 729 N N . VAL A 1 100 ? -16.224 5.517 15.726 1.00 96.12 100 VAL A N 1
ATOM 730 C CA . VAL A 1 100 ? -16.344 6.604 16.703 1.00 96.12 100 VAL A CA 1
ATOM 731 C C . VAL A 1 100 ? -17.439 7.577 16.264 1.00 96.12 100 VAL A C 1
ATOM 733 O O . VAL A 1 100 ? -17.456 8.065 15.128 1.00 96.12 100 VAL A O 1
ATOM 736 N N . THR A 1 101 ? -18.370 7.875 17.171 1.00 96.06 101 THR A N 1
ATOM 737 C CA . THR A 1 101 ? -19.451 8.842 16.934 1.00 96.06 101 THR A CA 1
ATOM 738 C C . THR A 1 101 ? -18.881 10.209 16.561 1.00 96.06 101 THR A C 1
ATOM 740 O O . THR A 1 101 ? -18.003 10.727 17.242 1.00 96.06 101 THR A O 1
ATOM 743 N N . GLY A 1 102 ? -19.390 10.801 15.479 1.00 95.19 102 GLY A N 1
ATOM 744 C CA . GLY A 1 102 ? -18.910 12.089 14.962 1.00 95.19 102 GLY A CA 1
ATOM 745 C C . GLY A 1 102 ? -17.678 11.995 14.052 1.00 95.19 102 GLY A C 1
ATOM 746 O O . GLY A 1 102 ? -17.389 12.959 13.354 1.00 95.19 102 GLY A O 1
ATOM 747 N N . ALA A 1 103 ? -17.018 10.834 13.975 1.00 96.94 103 ALA A N 1
ATOM 748 C CA . ALA A 1 103 ? -15.835 10.592 13.145 1.00 96.94 103 ALA A CA 1
ATOM 749 C C . ALA A 1 103 ? -16.010 9.352 12.245 1.00 96.94 103 ALA A C 1
ATOM 751 O O . ALA A 1 103 ? -15.080 8.577 12.031 1.00 96.94 103 ALA A O 1
ATOM 752 N N . THR A 1 104 ? -17.223 9.115 11.731 1.00 97.00 104 THR A N 1
ATOM 753 C CA . THR A 1 104 ? -17.567 7.877 11.006 1.00 97.00 104 THR A CA 1
ATOM 754 C C . THR A 1 104 ? -16.721 7.650 9.751 1.00 97.00 104 THR A C 1
ATOM 756 O O . THR A 1 104 ? -16.275 6.527 9.527 1.00 97.00 104 THR A O 1
ATOM 759 N N . TYR A 1 105 ? -16.486 8.686 8.939 1.00 96.44 105 TYR A N 1
ATOM 760 C CA . TYR A 1 105 ? -15.678 8.564 7.718 1.00 96.44 105 TYR A CA 1
ATOM 761 C C . TYR A 1 105 ? -14.207 8.295 8.041 1.00 96.44 105 TYR A C 1
ATOM 763 O O . TYR A 1 105 ? -13.641 7.347 7.507 1.00 96.44 105 TYR A O 1
ATOM 771 N N . THR A 1 106 ? -13.637 9.044 8.987 1.00 97.88 106 THR A N 1
ATOM 772 C CA . THR A 1 106 ? -12.293 8.803 9.529 1.00 97.88 106 THR A CA 1
ATOM 773 C C . THR A 1 106 ? -12.157 7.378 10.062 1.00 97.88 106 THR A C 1
ATOM 775 O O . THR A 1 106 ? -11.212 6.683 9.714 1.00 97.88 106 THR A O 1
ATOM 778 N N . SER A 1 107 ? -13.138 6.906 10.840 1.00 98.06 107 SER A N 1
ATOM 779 C CA . SER A 1 107 ? -13.123 5.559 11.427 1.00 98.06 107 SER A CA 1
ATOM 780 C C . SER A 1 107 ? -13.105 4.472 10.354 1.00 98.06 107 SER A C 1
ATOM 782 O O . SER A 1 107 ? -12.342 3.519 10.452 1.00 98.06 107 SER A O 1
ATOM 784 N N . ARG A 1 108 ? -13.940 4.608 9.316 1.00 97.31 108 ARG A N 1
ATOM 785 C CA . ARG A 1 108 ? -13.992 3.642 8.208 1.00 97.31 108 ARG A CA 1
ATOM 786 C C . ARG A 1 108 ? -12.719 3.662 7.371 1.00 97.31 108 ARG A C 1
ATOM 788 O O . ARG A 1 108 ? -12.229 2.591 7.036 1.00 97.31 108 ARG A O 1
ATOM 795 N N . GLY A 1 109 ? -12.183 4.848 7.081 1.00 97.50 109 GLY A N 1
ATOM 796 C CA . GLY A 1 109 ? -10.890 4.988 6.414 1.00 97.50 109 GLY A CA 1
ATOM 797 C C . GLY A 1 109 ? -9.785 4.301 7.211 1.00 97.50 109 GLY A C 1
ATOM 798 O O . GLY A 1 109 ? -9.062 3.472 6.674 1.00 97.50 109 GLY A O 1
ATOM 799 N N . PHE A 1 110 ? -9.728 4.544 8.519 1.00 98.31 110 PHE A N 1
ATOM 800 C CA . PHE A 1 110 ? -8.739 3.922 9.392 1.00 98.31 110 PHE A CA 1
ATOM 801 C C . PHE A 1 110 ? -8.845 2.394 9.385 1.00 98.31 110 PHE A C 1
ATOM 803 O O . PHE A 1 110 ? -7.848 1.717 9.157 1.00 98.31 110 PHE A O 1
ATOM 810 N N . MET A 1 111 ? -10.048 1.840 9.564 1.00 97.88 111 MET A N 1
ATOM 811 C CA . MET A 1 111 ? -10.255 0.387 9.540 1.00 97.88 111 MET A CA 1
ATOM 812 C C . MET A 1 111 ? -9.882 -0.235 8.192 1.00 97.88 111 MET A C 1
ATOM 814 O O . MET A 1 111 ? -9.259 -1.290 8.181 1.00 97.88 111 MET A O 1
ATOM 818 N N . ALA A 1 112 ? -10.197 0.426 7.075 1.00 97.06 112 ALA A N 1
ATOM 819 C CA . ALA A 1 112 ? -9.823 -0.042 5.741 1.00 97.06 112 ALA A CA 1
ATOM 820 C C . ALA A 1 112 ? -8.300 0.007 5.511 1.00 97.06 112 ALA A C 1
ATOM 822 O O . ALA A 1 112 ? -7.732 -0.911 4.926 1.00 97.06 112 ALA A O 1
ATOM 823 N N . ALA A 1 113 ? -7.616 1.042 6.011 1.00 97.88 113 ALA A N 1
ATOM 824 C CA . ALA A 1 113 ? -6.157 1.117 5.964 1.00 97.88 113 ALA A CA 1
ATOM 825 C C . ALA A 1 113 ? -5.513 0.018 6.829 1.00 97.88 113 ALA A C 1
ATOM 827 O O . ALA A 1 113 ? -4.582 -0.648 6.384 1.00 97.88 113 ALA A O 1
ATOM 828 N N . VAL A 1 114 ? -6.037 -0.233 8.034 1.00 98.06 114 VAL A N 1
ATOM 829 C CA . VAL A 1 114 ? -5.591 -1.356 8.875 1.00 98.06 114 VAL A CA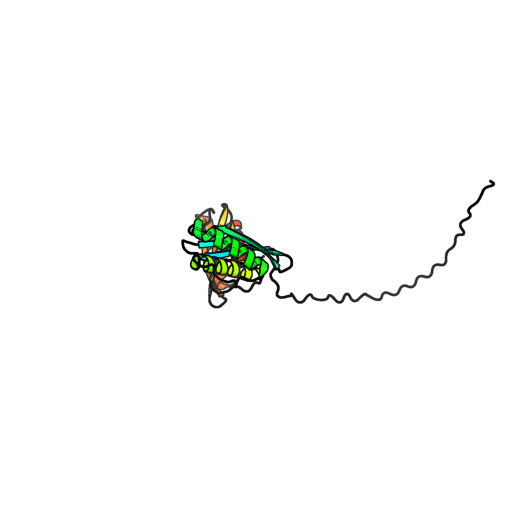 1
ATOM 830 C C . VAL A 1 114 ? -5.849 -2.688 8.171 1.00 98.06 114 VAL A C 1
ATOM 832 O O . VAL A 1 114 ? -4.958 -3.523 8.122 1.00 98.06 114 VAL A O 1
ATOM 835 N N . GLU A 1 115 ? -7.030 -2.892 7.588 1.00 96.50 115 GLU A N 1
ATOM 836 C CA . GLU A 1 115 ? -7.375 -4.112 6.852 1.00 96.50 115 GLU A CA 1
ATOM 837 C C . GLU A 1 115 ? -6.410 -4.372 5.691 1.00 96.50 115 GLU A C 1
ATOM 839 O O . GLU A 1 115 ? -5.918 -5.490 5.558 1.00 96.50 115 GLU A O 1
ATOM 844 N N . GLN A 1 116 ? -6.050 -3.348 4.910 1.00 96.75 116 GLN A N 1
ATOM 845 C CA . GLN A 1 116 ? -5.022 -3.493 3.878 1.00 96.75 116 GLN A CA 1
ATOM 846 C C . GLN A 1 116 ? -3.668 -3.916 4.458 1.00 96.75 116 GLN A C 1
ATOM 848 O O . GLN A 1 116 ? -3.027 -4.809 3.907 1.00 96.75 116 GLN A O 1
ATOM 853 N N . ALA A 1 117 ? -3.226 -3.297 5.556 1.00 97.06 117 ALA A N 1
ATOM 854 C CA . ALA A 1 117 ? -1.961 -3.644 6.201 1.00 97.06 117 ALA A CA 1
ATOM 855 C C . ALA A 1 117 ? -1.963 -5.088 6.737 1.00 97.06 117 ALA A C 1
ATOM 857 O O . ALA A 1 117 ? -0.985 -5.814 6.563 1.00 97.06 117 ALA A O 1
ATOM 858 N N . LEU A 1 118 ? -3.070 -5.530 7.340 1.00 95.88 118 LEU A N 1
ATOM 859 C CA . LEU A 1 118 ? -3.232 -6.903 7.822 1.00 95.88 118 LEU A CA 1
ATOM 860 C C . LEU A 1 118 ? -3.307 -7.910 6.670 1.00 95.88 118 LEU A C 1
ATOM 862 O O . LEU A 1 118 ? -2.695 -8.968 6.766 1.00 95.88 118 LEU A O 1
ATOM 866 N N . GLY A 1 119 ? -3.982 -7.564 5.569 1.00 95.19 119 GLY A N 1
ATOM 867 C CA . GLY A 1 119 ? -4.016 -8.381 4.355 1.00 95.19 119 GLY A CA 1
ATOM 868 C C . GLY A 1 119 ? -2.629 -8.546 3.737 1.00 95.19 119 GLY A C 1
ATOM 869 O O . GLY A 1 119 ? -2.258 -9.647 3.337 1.00 95.19 119 GLY A O 1
ATOM 870 N N . LYS A 1 120 ? -1.800 -7.489 3.748 1.00 95.69 120 LYS A N 1
ATOM 871 C CA . LYS A 1 120 ? -0.373 -7.622 3.420 1.00 95.69 120 LYS A CA 1
ATOM 872 C C . LYS A 1 120 ? 0.294 -8.603 4.376 1.00 95.69 120 LYS A C 1
ATOM 874 O O . LYS A 1 120 ? 0.918 -9.544 3.907 1.00 95.69 120 LYS A O 1
ATOM 879 N N . ALA A 1 121 ? 0.129 -8.450 5.689 1.00 95.06 121 ALA A N 1
ATOM 880 C CA . ALA A 1 121 ? 0.773 -9.319 6.675 1.00 95.06 121 ALA A CA 1
ATOM 881 C C . ALA A 1 121 ? 0.387 -10.807 6.534 1.00 95.06 121 ALA A C 1
ATOM 883 O O . ALA A 1 121 ? 1.258 -11.671 6.648 1.00 95.06 121 ALA A O 1
ATOM 884 N N . SER A 1 122 ? -0.880 -11.130 6.257 1.00 93.31 122 SER A N 1
ATOM 885 C CA . SER A 1 122 ? -1.343 -12.517 6.075 1.00 93.31 122 SER A CA 1
ATOM 886 C C . SER A 1 122 ? -1.116 -13.071 4.665 1.00 93.31 122 SER A C 1
ATOM 888 O O . SER A 1 122 ? -1.078 -14.285 4.489 1.00 93.31 122 SER A O 1
ATOM 890 N N . GLY A 1 123 ? -0.934 -12.201 3.666 1.00 91.56 123 GLY A N 1
ATOM 891 C CA . GLY A 1 123 ? -0.930 -12.578 2.250 1.00 91.56 123 GLY A CA 1
ATOM 892 C C . GLY A 1 123 ? -2.334 -12.689 1.639 1.00 91.56 123 GLY A C 1
ATOM 893 O O . GLY A 1 123 ? -2.451 -12.988 0.451 1.00 91.56 123 GLY A O 1
ATOM 894 N N . ASP A 1 124 ? -3.384 -12.406 2.414 1.00 91.81 124 ASP A N 1
ATOM 895 C CA . ASP A 1 124 ? -4.773 -12.386 1.953 1.00 91.81 124 ASP A CA 1
ATOM 896 C C . ASP A 1 124 ? -5.166 -10.962 1.548 1.00 91.81 124 ASP A C 1
ATOM 898 O O . ASP A 1 124 ? -5.774 -10.201 2.305 1.00 91.81 124 ASP A O 1
ATOM 902 N N . LEU A 1 125 ? -4.776 -10.575 0.337 1.00 93.69 125 LEU A N 1
ATOM 903 C CA . LEU A 1 125 ? -5.066 -9.252 -0.206 1.00 93.69 125 LEU A CA 1
ATOM 904 C C . LEU A 1 125 ? -6.481 -9.215 -0.796 1.00 93.69 125 LEU A C 1
ATOM 906 O O . LEU A 1 125 ? -6.819 -9.995 -1.688 1.00 93.69 125 LEU A O 1
ATOM 910 N N . ALA A 1 126 ? -7.303 -8.289 -0.308 1.00 92.44 126 ALA A N 1
ATOM 911 C CA . ALA A 1 126 ? -8.595 -7.980 -0.903 1.00 92.44 126 ALA A CA 1
ATOM 912 C C . ALA A 1 126 ? -8.434 -7.230 -2.238 1.00 92.44 126 ALA A C 1
ATOM 914 O O . ALA A 1 126 ? -7.368 -6.716 -2.577 1.00 92.44 126 ALA A O 1
ATOM 915 N N . ASP A 1 127 ? -9.524 -7.125 -2.992 1.00 95.56 127 ASP A N 1
ATOM 916 C CA . ASP A 1 127 ? -9.564 -6.231 -4.146 1.00 95.56 127 ASP A CA 1
ATOM 917 C C . ASP A 1 127 ? -9.356 -4.778 -3.693 1.00 95.56 127 ASP A C 1
ATOM 919 O O . ASP A 1 127 ? -9.926 -4.322 -2.698 1.00 95.56 127 ASP A O 1
ATOM 923 N N . GLY A 1 128 ? -8.545 -4.032 -4.437 1.00 95.19 128 GLY A N 1
ATOM 924 C CA . GLY A 1 128 ? -8.180 -2.675 -4.061 1.00 95.19 128 GLY A CA 1
ATOM 925 C C . GLY A 1 128 ? -6.910 -2.179 -4.730 1.00 95.19 128 GLY A C 1
ATOM 926 O O . GLY A 1 128 ? -6.296 -2.858 -5.551 1.00 95.19 128 GLY A O 1
ATOM 927 N N . VAL A 1 129 ? -6.529 -0.956 -4.370 1.00 96.38 129 VAL A N 1
ATOM 928 C CA . VAL A 1 129 ? -5.281 -0.338 -4.813 1.00 96.38 129 VAL A CA 1
ATOM 929 C C . VAL A 1 129 ? -4.276 -0.397 -3.677 1.00 96.38 129 VAL A C 1
ATOM 931 O O . VAL A 1 129 ? -4.551 0.052 -2.564 1.00 96.38 129 VAL A O 1
ATOM 934 N N . TYR A 1 130 ? -3.109 -0.940 -3.987 1.00 97.12 130 TYR A N 1
ATOM 935 C CA . TYR A 1 130 ? -1.999 -1.127 -3.077 1.00 97.12 130 TYR A CA 1
ATOM 936 C C . TYR A 1 130 ? -0.830 -0.285 -3.542 1.00 97.12 130 TYR A C 1
ATOM 938 O O . TYR A 1 130 ? -0.427 -0.347 -4.701 1.00 97.12 130 TYR A O 1
ATOM 946 N N . VAL A 1 131 ? -0.276 0.502 -2.630 1.00 96.62 131 VAL A N 1
ATOM 947 C CA . VAL A 1 131 ? 0.884 1.335 -2.924 1.00 96.62 131 VAL A CA 1
ATOM 948 C C . VAL A 1 131 ? 2.096 0.763 -2.217 1.00 96.62 131 VAL A C 1
ATOM 950 O O . VAL A 1 131 ? 2.008 0.392 -1.042 1.00 96.62 131 VAL A O 1
ATOM 953 N N . GLY A 1 132 ? 3.204 0.717 -2.944 1.00 96.38 132 GLY A N 1
ATOM 954 C CA . GLY A 1 132 ? 4.507 0.369 -2.410 1.00 96.38 132 GLY A CA 1
ATOM 955 C C . GLY A 1 132 ? 5.600 1.255 -2.982 1.00 96.38 132 GLY A C 1
ATOM 956 O O . GLY A 1 132 ? 5.433 1.874 -4.037 1.00 96.38 132 GLY A O 1
ATOM 957 N N . SER A 1 133 ? 6.710 1.331 -2.265 1.00 96.69 133 SER A N 1
ATOM 958 C CA . SER A 1 133 ? 7.862 2.146 -2.634 1.00 96.69 133 SER A CA 1
ATOM 959 C C . SER A 1 133 ? 9.144 1.336 -2.522 1.00 96.69 133 SER A C 1
ATOM 961 O O . SER A 1 133 ? 9.287 0.471 -1.663 1.00 96.69 133 SER A O 1
ATOM 963 N N . ALA A 1 134 ? 10.109 1.636 -3.385 1.00 97.62 134 ALA A N 1
ATOM 964 C CA . ALA A 1 134 ? 11.447 1.074 -3.275 1.00 97.62 134 ALA A CA 1
ATOM 965 C C . ALA A 1 134 ? 12.488 1.980 -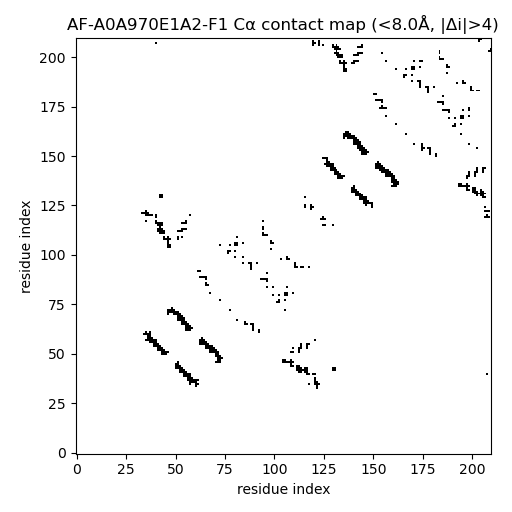3.929 1.00 97.62 134 ALA A C 1
ATOM 967 O O . ALA A 1 134 ? 12.179 2.876 -4.714 1.00 97.62 134 ALA A O 1
ATOM 968 N N . GLN A 1 135 ? 13.754 1.716 -3.620 1.00 97.75 135 GLN A N 1
ATOM 969 C CA . GLN A 1 135 ? 14.874 2.430 -4.211 1.00 97.75 135 GLN A CA 1
ATOM 970 C C . GLN A 1 135 ? 15.050 2.053 -5.694 1.00 97.75 135 GLN A C 1
ATOM 972 O O . GLN A 1 135 ? 15.344 0.903 -6.024 1.00 97.75 135 GLN A O 1
ATOM 977 N N . GLY A 1 136 ? 14.915 3.043 -6.575 1.00 96.50 136 GLY A N 1
ATOM 978 C CA . GLY A 1 136 ? 15.317 3.017 -7.981 1.00 96.50 136 GLY A CA 1
ATOM 979 C C . GLY A 1 136 ? 16.694 3.647 -8.216 1.00 96.50 136 GLY A C 1
ATOM 980 O O . GLY A 1 136 ? 17.472 3.878 -7.284 1.00 96.50 136 GLY A O 1
ATOM 981 N N . PHE A 1 137 ? 17.014 3.941 -9.480 1.00 97.12 137 PHE A N 1
ATOM 982 C CA . PHE A 1 137 ? 18.306 4.526 -9.858 1.00 97.12 137 PHE A CA 1
ATOM 983 C C . PHE A 1 137 ? 18.479 5.968 -9.358 1.00 97.12 137 PHE A C 1
ATOM 985 O O . PHE A 1 137 ? 19.555 6.340 -8.897 1.00 97.12 137 PHE A O 1
ATOM 992 N N . GLY A 1 138 ? 17.433 6.785 -9.464 1.00 95.75 138 GLY A N 1
ATOM 993 C CA . GLY A 1 138 ? 17.431 8.211 -9.145 1.00 95.75 138 GLY A CA 1
ATOM 994 C C . GLY A 1 138 ? 16.870 8.548 -7.766 1.00 95.75 138 GLY A C 1
ATOM 995 O O . GLY A 1 138 ? 16.733 9.725 -7.444 1.00 95.75 138 GLY A O 1
ATOM 996 N N . GLY A 1 139 ? 16.530 7.550 -6.951 1.00 96.69 139 GLY A N 1
ATOM 997 C CA . GLY A 1 139 ? 15.887 7.752 -5.655 1.00 96.69 139 GLY A CA 1
ATOM 998 C C . GLY A 1 139 ? 14.773 6.747 -5.416 1.00 96.69 139 GLY A C 1
ATOM 999 O O . GLY A 1 139 ? 14.651 5.761 -6.139 1.00 96.69 139 GLY A O 1
ATOM 1000 N N . GLU A 1 140 ? 13.952 7.018 -4.410 1.00 97.19 140 GLU A N 1
ATOM 1001 C CA . GLU A 1 140 ? 12.708 6.283 -4.212 1.00 97.19 140 GLU A CA 1
ATOM 1002 C C . GLU A 1 140 ? 11.797 6.439 -5.440 1.00 97.19 140 GLU A C 1
ATOM 1004 O O . GLU A 1 140 ? 11.654 7.533 -6.001 1.00 97.19 140 GLU A O 1
ATOM 1009 N N . LEU A 1 141 ? 11.198 5.326 -5.852 1.00 97.50 141 LEU A N 1
ATOM 1010 C CA . LEU A 1 141 ? 10.076 5.284 -6.774 1.00 97.50 141 LEU A CA 1
ATOM 1011 C C . LEU A 1 141 ? 8.874 4.643 -6.085 1.00 97.50 141 LEU A C 1
ATOM 1013 O O . LEU A 1 141 ? 9.030 3.814 -5.187 1.00 97.50 141 LEU A O 1
ATOM 1017 N N . THR A 1 142 ? 7.681 5.016 -6.533 1.00 97.88 142 THR A N 1
ATOM 1018 C CA . THR A 1 142 ? 6.406 4.571 -5.968 1.00 97.88 142 THR A CA 1
ATOM 1019 C C . THR A 1 142 ? 5.578 3.889 -7.044 1.00 97.88 142 THR A C 1
ATOM 1021 O O . THR A 1 142 ? 5.477 4.382 -8.170 1.00 97.88 142 THR A O 1
ATOM 1024 N N . VAL A 1 143 ? 4.971 2.761 -6.687 1.00 98.44 143 VAL A N 1
ATOM 1025 C CA . VAL A 1 143 ? 4.109 1.966 -7.558 1.00 98.44 143 VAL A CA 1
ATOM 1026 C C . VAL A 1 143 ? 2.721 1.833 -6.949 1.00 98.44 143 VAL A C 1
ATOM 1028 O O . VAL A 1 143 ? 2.578 1.606 -5.752 1.00 98.44 143 VAL A O 1
ATOM 1031 N N . SER A 1 144 ? 1.707 1.943 -7.799 1.00 97.88 144 SER A N 1
ATOM 1032 C CA . SER A 1 144 ? 0.325 1.559 -7.535 1.00 97.88 144 SER A CA 1
ATOM 1033 C C . SER A 1 144 ? 0.036 0.218 -8.209 1.00 97.88 144 SER A C 1
ATOM 1035 O O . SER A 1 144 ? 0.263 0.064 -9.410 1.00 97.88 144 SER A O 1
ATOM 1037 N N . VAL A 1 145 ? -0.462 -0.752 -7.447 1.00 98.44 145 VAL A N 1
ATOM 1038 C CA . VAL A 1 145 ? -0.902 -2.069 -7.918 1.00 98.44 145 VAL A CA 1
ATOM 1039 C C . VAL A 1 145 ? -2.399 -2.189 -7.673 1.00 98.44 145 VAL A C 1
ATOM 1041 O O . VAL A 1 145 ? -2.854 -2.080 -6.539 1.00 98.44 145 VAL A O 1
ATOM 1044 N N . THR A 1 146 ? -3.178 -2.419 -8.726 1.00 98.19 146 THR A N 1
ATOM 1045 C CA . THR A 1 146 ? -4.625 -2.651 -8.612 1.00 98.19 146 THR A CA 1
ATOM 1046 C C . THR A 1 146 ? -4.911 -4.144 -8.648 1.00 98.19 146 THR A C 1
ATOM 1048 O O . THR A 1 146 ? -4.590 -4.807 -9.635 1.00 98.19 146 THR A O 1
ATOM 1051 N N . LEU A 1 147 ? -5.544 -4.656 -7.595 1.00 97.69 147 LEU A N 1
ATOM 1052 C CA . LEU A 1 147 ? -6.083 -6.009 -7.520 1.00 97.69 147 LEU A CA 1
ATOM 1053 C C . LEU A 1 147 ? -7.593 -5.979 -7.758 1.00 97.69 147 LEU A C 1
ATOM 1055 O O . LEU A 1 147 ? -8.307 -5.189 -7.139 1.00 97.69 147 LEU A O 1
ATOM 1059 N N . ALA A 1 148 ? -8.075 -6.833 -8.657 1.00 96.81 148 ALA A N 1
ATOM 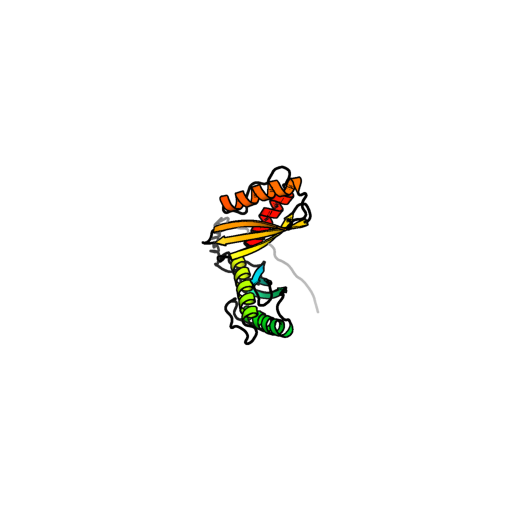1060 C CA . ALA A 1 148 ? -9.500 -7.074 -8.851 1.00 96.81 148 ALA A CA 1
ATOM 1061 C C . ALA A 1 148 ? -9.746 -8.544 -9.207 1.00 96.81 148 ALA A C 1
ATOM 1063 O O . ALA A 1 148 ? -9.062 -9.100 -10.069 1.00 96.81 148 ALA A O 1
ATOM 1064 N N . GLY A 1 149 ? -10.722 -9.176 -8.555 1.00 93.00 149 GLY A N 1
ATOM 1065 C CA . GLY A 1 149 ? -11.003 -10.600 -8.715 1.00 93.00 149 GLY A CA 1
ATOM 1066 C C . GLY A 1 149 ? -9.808 -11.489 -8.361 1.00 93.00 149 GLY A C 1
ATOM 1067 O O . GLY A 1 149 ? -9.623 -12.529 -8.992 1.00 93.00 149 GLY A O 1
ATOM 1068 N N . GLY A 1 150 ? -8.967 -11.061 -7.412 1.00 90.31 150 GLY A N 1
ATOM 1069 C CA . GLY A 1 150 ? -7.753 -11.788 -7.021 1.00 90.31 150 GLY A CA 1
ATOM 1070 C C . GLY A 1 150 ? -6.622 -11.776 -8.059 1.00 90.31 150 GLY A C 1
ATOM 1071 O O . GLY A 1 150 ? -5.737 -12.623 -8.002 1.00 90.31 150 GLY A O 1
ATOM 1072 N N . SER A 1 151 ? -6.645 -10.860 -9.033 1.00 95.88 151 SER A N 1
ATOM 1073 C CA . SER A 1 151 ? -5.584 -10.692 -10.039 1.00 95.88 151 SER A CA 1
ATOM 1074 C C . SER A 1 151 ? -5.109 -9.242 -10.115 1.00 95.88 151 SER A C 1
ATOM 1076 O O . SER A 1 151 ? -5.904 -8.314 -9.962 1.00 95.88 151 SER A O 1
ATOM 1078 N N . MET A 1 152 ? -3.824 -9.032 -10.413 1.00 97.38 152 MET A N 1
ATOM 1079 C CA . MET A 1 152 ? -3.278 -7.717 -10.754 1.00 97.38 152 MET A CA 1
ATOM 1080 C C . MET A 1 152 ? -3.839 -7.264 -12.100 1.00 97.38 152 MET A C 1
ATOM 1082 O O . MET A 1 152 ? -3.515 -7.842 -13.136 1.00 97.38 152 MET A O 1
ATOM 1086 N N . THR A 1 153 ? -4.668 -6.227 -12.096 1.00 98.25 153 THR A N 1
ATOM 1087 C CA . THR A 1 153 ? -5.259 -5.655 -13.315 1.00 98.25 153 THR A CA 1
ATOM 1088 C C . THR A 1 153 ? -4.497 -4.439 -13.826 1.00 98.25 153 THR A C 1
ATOM 1090 O O . THR A 1 153 ? -4.543 -4.152 -15.022 1.00 98.25 153 THR A O 1
ATOM 1093 N N . ALA A 1 154 ? -3.760 -3.754 -12.950 1.00 98.38 154 ALA A N 1
ATOM 1094 C CA . ALA A 1 154 ? -2.899 -2.639 -13.314 1.00 98.38 154 ALA A CA 1
ATOM 1095 C C . ALA A 1 154 ? -1.686 -2.550 -12.385 1.00 98.38 154 ALA A C 1
ATOM 1097 O O . ALA A 1 154 ? -1.789 -2.812 -11.186 1.00 98.38 154 ALA A O 1
ATOM 1098 N N . VAL A 1 155 ? -0.551 -2.143 -12.951 1.00 98.62 155 VAL A N 1
ATOM 1099 C CA . VAL A 1 155 ? 0.655 -1.747 -12.220 1.00 98.62 155 VAL A CA 1
ATOM 1100 C C . VAL A 1 155 ? 1.157 -0.450 -12.840 1.00 98.62 155 VAL A C 1
ATOM 1102 O O . VAL A 1 155 ? 1.427 -0.395 -14.041 1.00 98.62 155 VAL A O 1
ATOM 1105 N N . GLU A 1 156 ? 1.282 0.595 -12.033 1.00 98.31 156 GLU A N 1
ATOM 1106 C CA . GLU A 1 156 ? 1.641 1.937 -12.486 1.00 98.31 156 GLU A CA 1
ATOM 1107 C C . GLU A 1 156 ? 2.737 2.517 -11.596 1.00 98.31 156 GLU A C 1
ATOM 1109 O O . GLU A 1 156 ? 2.571 2.597 -10.383 1.00 98.31 156 GLU A O 1
ATOM 1114 N N . VAL A 1 157 ? 3.851 2.958 -12.185 1.00 98.06 157 VAL A N 1
ATOM 1115 C CA . VAL A 1 157 ? 4.832 3.775 -11.457 1.00 98.06 157 VAL A CA 1
ATOM 1116 C C . VAL A 1 157 ? 4.282 5.197 -11.398 1.00 98.06 157 VAL A C 1
ATOM 1118 O O . VAL A 1 157 ? 4.186 5.867 -12.425 1.00 98.06 157 VAL A O 1
ATOM 1121 N N . THR A 1 158 ? 3.892 5.646 -10.209 1.00 97.50 158 THR A N 1
ATOM 1122 C CA . THR A 1 158 ? 3.238 6.947 -9.993 1.00 97.50 158 THR A CA 1
ATOM 1123 C C . THR A 1 158 ? 4.230 8.069 -9.699 1.00 97.50 158 THR A C 1
ATOM 1125 O O . THR A 1 158 ? 3.906 9.240 -9.884 1.00 97.50 158 THR A O 1
ATOM 1128 N N . SER A 1 159 ? 5.444 7.727 -9.261 1.00 97.62 159 SER A N 1
ATOM 1129 C CA . SER A 1 159 ? 6.524 8.674 -8.978 1.00 97.62 159 SER A CA 1
ATOM 1130 C C . SER A 1 159 ? 7.884 7.998 -9.150 1.00 97.62 159 SER A C 1
ATOM 1132 O O . SER A 1 159 ? 8.061 6.868 -8.700 1.00 97.62 159 SER A O 1
ATOM 1134 N N . HIS A 1 160 ? 8.843 8.673 -9.787 1.00 97.50 160 HIS A N 1
ATOM 1135 C CA . HIS A 1 160 ? 10.257 8.284 -9.810 1.00 97.50 160 HIS A CA 1
ATOM 1136 C C . HIS A 1 160 ? 11.146 9.485 -10.156 1.00 97.50 160 HIS A C 1
ATOM 1138 O O . HIS A 1 160 ? 10.705 10.439 -10.794 1.00 97.50 160 HIS A O 1
ATOM 1144 N N . ASN A 1 161 ? 12.422 9.405 -9.777 1.00 96.50 161 ASN A N 1
ATOM 1145 C CA . ASN A 1 161 ? 13.446 10.412 -10.092 1.00 96.50 161 ASN A CA 1
ATOM 1146 C C . ASN A 1 161 ? 14.558 9.860 -11.010 1.00 96.50 161 ASN A C 1
ATOM 1148 O O . ASN A 1 161 ? 15.599 10.489 -11.203 1.00 96.50 161 ASN A O 1
ATOM 1152 N N . ASP A 1 162 ? 14.358 8.660 -11.562 1.00 96.81 162 ASP A N 1
ATOM 1153 C CA . ASP A 1 162 ? 15.292 8.003 -12.478 1.00 96.81 162 ASP A CA 1
ATOM 1154 C C . ASP A 1 162 ? 15.433 8.770 -13.804 1.00 96.81 162 ASP A C 1
ATOM 1156 O O . ASP A 1 162 ? 14.592 9.588 -14.168 1.00 96.81 162 ASP A O 1
ATOM 1160 N N . THR A 1 163 ? 16.496 8.488 -14.565 1.00 96.25 163 THR A N 1
ATOM 1161 C CA . THR A 1 163 ? 16.752 9.146 -15.857 1.00 96.25 163 THR A CA 1
ATOM 1162 C C . THR A 1 163 ? 15.652 8.799 -16.875 1.00 96.25 163 THR A C 1
ATOM 1164 O O . THR A 1 163 ? 15.642 7.659 -17.344 1.00 96.25 163 THR A O 1
ATOM 1167 N N . PRO A 1 164 ? 14.780 9.744 -17.294 1.00 93.56 164 PRO A N 1
ATOM 1168 C CA . PRO A 1 164 ? 13.544 9.413 -18.022 1.00 93.56 164 PRO A CA 1
ATOM 1169 C C . PRO A 1 164 ? 13.767 8.620 -19.316 1.00 93.56 164 PRO A C 1
ATOM 1171 O O . PRO A 1 164 ? 13.116 7.614 -19.577 1.00 93.56 164 PRO A O 1
ATOM 1174 N N . PHE A 1 165 ? 14.789 8.993 -20.094 1.00 94.75 165 PHE A N 1
ATOM 1175 C CA . PHE A 1 165 ? 15.115 8.325 -21.361 1.00 94.75 165 PHE A CA 1
ATOM 1176 C C . PHE A 1 165 ? 15.519 6.847 -21.219 1.00 94.75 165 PHE A C 1
ATOM 1178 O O . PHE A 1 165 ? 15.459 6.109 -22.200 1.00 94.75 165 PHE A O 1
ATOM 1185 N N . ILE A 1 166 ? 15.945 6.422 -20.027 1.00 93.88 166 ILE A N 1
ATOM 1186 C CA . ILE A 1 166 ? 16.305 5.032 -19.716 1.00 93.88 166 ILE A CA 1
ATOM 1187 C C . ILE A 1 166 ? 15.168 4.358 -18.938 1.00 93.88 166 ILE A C 1
ATOM 1189 O O . ILE A 1 166 ? 14.810 3.216 -19.228 1.00 93.88 166 ILE A O 1
ATOM 1193 N N . ALA A 1 167 ? 14.602 5.069 -17.963 1.00 96.75 167 ALA A N 1
ATOM 1194 C CA . ALA A 1 167 ? 13.624 4.546 -17.025 1.00 96.75 167 ALA A CA 1
ATOM 1195 C C . ALA A 1 167 ? 12.259 4.309 -17.671 1.00 96.75 167 ALA A C 1
ATOM 1197 O O . ALA A 1 167 ? 11.726 3.214 -17.537 1.00 96.75 167 ALA A O 1
ATOM 1198 N N . ASP A 1 168 ? 11.711 5.268 -18.418 1.00 97.44 168 ASP A N 1
ATOM 1199 C CA . ASP A 1 168 ? 10.323 5.199 -18.890 1.00 97.44 168 ASP A CA 1
ATOM 1200 C C . ASP A 1 168 ? 10.068 3.997 -19.825 1.00 97.44 168 ASP A C 1
ATOM 1202 O O . ASP A 1 168 ? 9.068 3.290 -19.643 1.00 97.44 168 ASP A O 1
ATOM 1206 N N . PRO A 1 169 ? 10.957 3.673 -20.795 1.00 97.81 169 PRO A N 1
ATOM 1207 C CA . PRO A 1 169 ? 10.794 2.474 -21.618 1.00 97.81 169 PRO A CA 1
ATOM 1208 C C . PRO A 1 169 ? 10.901 1.179 -20.803 1.00 97.81 169 PRO A C 1
ATOM 1210 O O . PRO A 1 169 ? 10.174 0.215 -21.073 1.00 97.81 169 PRO A O 1
ATOM 1213 N N . ALA A 1 170 ? 11.791 1.154 -19.805 1.00 97.75 170 ALA A N 1
ATOM 1214 C CA . ALA A 1 170 ? 11.967 0.009 -18.923 1.00 97.75 170 ALA A CA 1
ATOM 1215 C C . ALA A 1 170 ? 10.736 -0.190 -18.034 1.00 97.75 170 ALA A C 1
ATOM 1217 O O . ALA A 1 170 ? 10.162 -1.275 -18.040 1.00 97.75 170 ALA A O 1
ATOM 1218 N N . ILE A 1 171 ? 10.270 0.868 -17.366 1.00 98.31 171 ILE A N 1
ATOM 1219 C CA . ILE A 1 171 ? 9.058 0.899 -16.542 1.00 98.31 171 ILE A CA 1
ATOM 1220 C C . ILE A 1 171 ? 7.870 0.358 -17.335 1.00 98.31 171 ILE A C 1
ATOM 1222 O O . ILE A 1 171 ? 7.232 -0.592 -16.893 1.00 98.31 171 ILE A O 1
ATOM 1226 N N . LYS A 1 172 ? 7.616 0.881 -18.542 1.00 98.12 172 LYS A N 1
ATOM 1227 C CA . LYS A 1 172 ? 6.502 0.425 -19.387 1.00 98.12 172 LYS A CA 1
ATOM 1228 C C . LYS A 1 172 ? 6.588 -1.065 -19.733 1.00 98.12 172 LYS A C 1
ATOM 1230 O O . LYS A 1 172 ? 5.566 -1.743 -19.816 1.00 98.12 172 LYS A O 1
ATOM 1235 N N . THR A 1 173 ? 7.796 -1.564 -19.980 1.00 98.19 173 THR A N 1
ATOM 1236 C CA . THR A 1 173 ? 8.024 -2.981 -20.293 1.00 98.19 173 THR A CA 1
ATOM 1237 C C . THR A 1 173 ? 7.783 -3.855 -19.063 1.00 98.19 173 THR A C 1
ATOM 1239 O O . THR A 1 173 ? 7.109 -4.879 -19.159 1.00 98.19 173 THR A O 1
ATOM 1242 N N . LEU A 1 174 ? 8.290 -3.428 -17.906 1.00 98.44 174 LEU A N 1
ATOM 1243 C CA . LEU A 1 174 ? 8.203 -4.151 -16.641 1.00 98.44 174 LEU A CA 1
ATOM 1244 C C . LEU A 1 174 ? 6.774 -4.213 -16.112 1.00 98.44 174 LEU A C 1
ATOM 1246 O O . LEU A 1 174 ? 6.301 -5.301 -15.811 1.00 98.44 174 LEU A O 1
ATOM 1250 N N . THR A 1 175 ? 6.061 -3.086 -16.038 1.00 98.25 175 THR A N 1
ATOM 1251 C CA . THR A 1 175 ? 4.691 -3.072 -15.503 1.00 98.25 175 THR A CA 1
ATOM 1252 C C . THR A 1 175 ? 3.753 -3.937 -16.338 1.00 98.25 175 THR A C 1
ATOM 1254 O O . THR A 1 175 ? 2.956 -4.697 -15.788 1.00 98.25 175 THR A O 1
ATOM 1257 N N . LYS A 1 176 ? 3.914 -3.918 -17.667 1.00 98.44 176 LYS A N 1
ATOM 1258 C CA . LYS A 1 176 ? 3.209 -4.831 -18.568 1.00 98.44 176 LYS A CA 1
ATOM 1259 C C . LYS A 1 176 ? 3.556 -6.295 -18.277 1.00 98.44 176 LYS A C 1
ATOM 1261 O O . LYS A 1 176 ? 2.648 -7.108 -18.136 1.00 98.44 176 LYS A O 1
ATOM 1266 N N . ALA A 1 177 ? 4.843 -6.628 -18.165 1.00 98.50 177 ALA A N 1
ATOM 1267 C CA . ALA A 1 177 ? 5.278 -7.995 -17.887 1.00 98.50 177 ALA A CA 1
ATOM 1268 C C . ALA A 1 177 ? 4.775 -8.509 -16.528 1.00 98.50 177 ALA A C 1
ATOM 1270 O O . ALA A 1 177 ? 4.414 -9.678 -16.429 1.00 98.50 177 ALA A O 1
ATOM 1271 N N . ILE A 1 178 ? 4.719 -7.652 -15.504 1.00 98.56 178 ILE A N 1
ATOM 1272 C CA . ILE A 1 178 ? 4.224 -7.996 -14.162 1.00 98.56 178 ILE A CA 1
ATOM 1273 C C . ILE A 1 178 ? 2.734 -8.341 -14.209 1.00 98.56 178 ILE A C 1
ATOM 1275 O O . ILE A 1 178 ? 2.330 -9.376 -13.682 1.00 98.56 178 ILE A O 1
ATOM 1279 N N . VAL A 1 179 ? 1.925 -7.527 -14.897 1.00 98.44 179 VAL A N 1
ATOM 1280 C CA . VAL A 1 179 ? 0.493 -7.805 -15.097 1.00 98.44 179 VAL A CA 1
ATOM 1281 C C . VAL A 1 179 ? 0.292 -9.076 -15.931 1.00 98.44 179 VAL A C 1
ATOM 1283 O O . VAL A 1 179 ? -0.533 -9.914 -15.585 1.00 98.44 179 VAL A O 1
ATOM 1286 N N . GLU A 1 180 ? 1.059 -9.280 -17.003 1.00 98.19 180 GLU A N 1
ATOM 1287 C CA . GLU A 1 180 ? 0.922 -10.474 -17.852 1.00 98.19 180 GLU A CA 1
ATOM 1288 C C . GLU A 1 180 ? 1.342 -11.767 -17.140 1.00 98.19 180 GLU A C 1
ATOM 1290 O O . GLU A 1 180 ? 0.685 -12.796 -17.291 1.00 98.19 180 GLU A O 1
ATOM 1295 N N . LYS A 1 181 ? 2.429 -11.726 -16.361 1.00 98.19 181 LYS A N 1
ATOM 1296 C CA . LYS A 1 181 ? 2.951 -12.888 -15.626 1.00 98.19 181 LYS A CA 1
ATOM 1297 C C . LYS A 1 181 ? 2.268 -13.100 -14.274 1.00 98.19 181 LYS A C 1
ATOM 1299 O O . LYS A 1 181 ? 2.494 -14.141 -13.665 1.00 98.19 181 LYS A O 1
ATOM 1304 N N . GLN A 1 182 ? 1.481 -12.131 -13.799 1.00 97.81 182 GLN A N 1
ATOM 1305 C CA . GLN A 1 182 ? 0.949 -12.094 -12.433 1.00 97.81 182 GLN A CA 1
ATOM 1306 C C . GLN A 1 182 ? 2.049 -12.312 -11.377 1.00 97.81 182 GLN A C 1
ATOM 1308 O O . GLN A 1 182 ? 1.860 -13.023 -10.395 1.00 97.81 182 GLN A O 1
ATOM 1313 N N . SER A 1 183 ? 3.226 -11.719 -11.596 1.00 97.12 183 SER A N 1
ATOM 1314 C CA . SER A 1 183 ? 4.387 -11.887 -10.719 1.00 97.12 183 SER A CA 1
ATOM 1315 C C . SER A 1 183 ? 5.247 -10.630 -10.685 1.00 97.12 183 SER A C 1
ATOM 1317 O O . SER A 1 183 ? 5.500 -10.027 -11.727 1.00 97.12 183 SER A O 1
ATOM 1319 N N . ALA A 1 184 ? 5.731 -10.271 -9.493 1.00 95.50 184 ALA A N 1
ATOM 1320 C CA . ALA A 1 184 ? 6.726 -9.217 -9.305 1.00 95.50 184 ALA A CA 1
ATOM 1321 C C . ALA A 1 184 ? 8.138 -9.647 -9.749 1.00 95.50 184 ALA A C 1
ATOM 1323 O O . ALA A 1 184 ? 8.988 -8.792 -9.980 1.00 95.50 184 ALA A O 1
ATOM 1324 N N . ASP A 1 185 ? 8.390 -10.951 -9.895 1.00 96.19 185 ASP A N 1
ATOM 1325 C CA . ASP A 1 185 ? 9.674 -11.498 -10.338 1.00 96.19 185 ASP A CA 1
ATOM 1326 C C . ASP A 1 185 ? 9.699 -11.614 -11.868 1.00 96.19 185 ASP A C 1
ATOM 1328 O O . ASP A 1 185 ? 9.350 -12.641 -12.462 1.00 96.19 185 ASP A O 1
ATOM 1332 N N . VAL A 1 186 ? 10.094 -10.521 -12.523 1.00 97.56 186 VAL A N 1
ATOM 1333 C CA . VAL A 1 186 ? 10.241 -10.435 -13.981 1.00 97.56 186 VAL A CA 1
ATOM 1334 C C . VAL A 1 186 ? 11.693 -10.179 -14.382 1.00 97.56 186 VAL A C 1
ATOM 1336 O O . VAL A 1 186 ? 12.559 -9.909 -13.556 1.00 97.56 186 VAL A O 1
ATOM 1339 N N . ASP A 1 187 ? 11.985 -10.294 -15.675 1.00 97.75 187 ASP A N 1
ATOM 1340 C CA . ASP A 1 187 ? 13.344 -10.109 -16.170 1.00 97.75 187 ASP A CA 1
ATOM 1341 C C . ASP A 1 187 ? 13.726 -8.625 -16.149 1.00 97.75 187 ASP A C 1
ATOM 1343 O O . ASP A 1 187 ? 12.958 -7.760 -16.580 1.00 97.75 187 ASP A O 1
ATOM 1347 N N . VAL A 1 188 ? 14.939 -8.331 -15.681 1.00 97.81 188 VAL A N 1
ATOM 1348 C CA . VAL A 1 188 ? 15.481 -6.968 -15.704 1.00 97.81 188 VAL A CA 1
ATOM 1349 C C . VAL A 1 188 ? 15.634 -6.457 -17.138 1.00 97.81 188 VAL A C 1
ATOM 1351 O O . VAL A 1 188 ? 16.031 -7.190 -18.047 1.00 97.81 188 VAL A O 1
ATOM 1354 N N . VAL A 1 189 ? 15.387 -5.163 -17.341 1.00 97.44 189 VAL A N 1
ATOM 1355 C CA . VAL A 1 189 ? 15.606 -4.512 -18.637 1.00 97.44 189 VAL A CA 1
ATOM 1356 C C . VAL A 1 189 ? 17.073 -4.102 -18.759 1.00 97.44 189 VAL A C 1
ATOM 1358 O O . VAL A 1 189 ? 17.626 -3.421 -17.891 1.00 97.44 189 VAL A O 1
ATOM 1361 N N . SER A 1 190 ? 17.720 -4.513 -19.854 1.00 96.44 190 SER A N 1
ATOM 1362 C CA . SER A 1 190 ? 19.127 -4.190 -20.114 1.00 96.44 190 SER A CA 1
ATOM 1363 C C . SER A 1 190 ? 19.358 -2.676 -20.129 1.00 96.44 190 SER A C 1
ATOM 1365 O O . SER A 1 190 ? 18.615 -1.933 -20.767 1.00 96.44 190 SER A O 1
ATOM 1367 N N . GLY A 1 191 ? 20.381 -2.216 -19.403 1.00 95.38 191 GLY A N 1
ATOM 1368 C CA . GLY A 1 191 ? 20.689 -0.791 -19.240 1.00 95.38 191 GLY A CA 1
ATOM 1369 C C . GLY A 1 191 ? 19.854 -0.060 -18.179 1.00 95.38 191 GLY A C 1
ATOM 1370 O O . GLY A 1 191 ? 20.181 1.076 -17.856 1.00 95.38 191 GLY A O 1
ATOM 1371 N N . ALA A 1 192 ? 18.842 -0.707 -17.590 1.00 97.44 192 ALA A N 1
ATOM 1372 C CA . ALA A 1 192 ? 17.955 -0.133 -16.576 1.00 97.44 192 ALA A CA 1
ATOM 1373 C C . ALA A 1 192 ? 17.836 -1.034 -15.330 1.00 97.44 192 ALA A C 1
ATOM 1375 O O . ALA A 1 192 ? 16.768 -1.146 -14.732 1.00 97.44 192 ALA A O 1
ATOM 1376 N N . THR A 1 193 ? 18.919 -1.713 -14.933 1.00 97.62 193 THR A N 1
ATOM 1377 C CA . THR A 1 193 ? 18.904 -2.716 -13.852 1.00 97.62 193 THR A CA 1
ATOM 1378 C C . THR A 1 193 ? 18.410 -2.156 -12.515 1.00 97.62 193 THR A C 1
ATOM 1380 O O . THR A 1 193 ? 17.568 -2.776 -11.873 1.00 97.62 193 THR A O 1
ATOM 1383 N N . PHE A 1 194 ? 18.891 -0.978 -12.101 1.00 97.12 194 PHE A N 1
ATOM 1384 C CA . PHE A 1 194 ? 18.478 -0.355 -10.836 1.00 97.12 194 PHE A CA 1
ATOM 1385 C C . PHE A 1 194 ? 17.001 0.045 -10.848 1.00 97.12 194 PHE A C 1
ATOM 1387 O O . PHE A 1 194 ? 16.280 -0.290 -9.915 1.00 97.12 194 PHE A O 1
ATOM 1394 N N . THR A 1 195 ? 16.532 0.673 -11.929 1.00 98.06 195 THR A N 1
ATOM 1395 C CA . THR A 1 195 ? 15.107 0.967 -12.133 1.00 98.06 195 THR A CA 1
ATOM 1396 C C . THR A 1 195 ? 14.273 -0.312 -12.128 1.00 98.06 195 THR A C 1
ATOM 1398 O O . THR A 1 195 ? 13.227 -0.356 -11.491 1.00 98.06 195 THR A O 1
ATOM 1401 N N . SER A 1 196 ? 14.751 -1.376 -12.785 1.00 98.38 196 SER A N 1
ATOM 1402 C CA . SER A 1 196 ? 14.039 -2.656 -12.857 1.00 98.38 196 SER A CA 1
ATOM 1403 C C . SER A 1 196 ? 13.841 -3.265 -11.477 1.00 98.38 196 SER A C 1
ATOM 1405 O O . SER A 1 196 ? 12.720 -3.603 -11.107 1.00 98.38 196 SER A O 1
ATOM 1407 N N . ASN A 1 197 ? 14.919 -3.343 -10.695 1.00 98.00 197 ASN A N 1
ATOM 1408 C CA . ASN A 1 197 ? 14.858 -3.832 -9.322 1.00 98.00 197 ASN A CA 1
ATOM 1409 C C . ASN A 1 197 ? 13.981 -2.936 -8.443 1.00 98.00 197 ASN A C 1
ATOM 1411 O O . ASN A 1 197 ? 13.211 -3.456 -7.646 1.00 98.00 197 ASN A O 1
ATOM 1415 N N . GLY A 1 198 ? 14.044 -1.614 -8.623 1.00 98.19 198 GLY A N 1
ATOM 1416 C CA . GLY A 1 198 ? 13.173 -0.675 -7.921 1.00 98.19 198 GLY A CA 1
ATOM 1417 C C . GLY A 1 198 ? 11.692 -0.948 -8.187 1.00 98.19 198 GLY A C 1
ATOM 1418 O O . GLY A 1 198 ? 10.925 -1.081 -7.243 1.00 98.19 198 GLY A O 1
ATOM 1419 N N . VAL A 1 199 ? 11.282 -1.115 -9.449 1.00 98.50 199 VAL A N 1
ATOM 1420 C CA . VAL A 1 199 ? 9.882 -1.428 -9.798 1.00 98.50 199 VAL A CA 1
ATOM 1421 C C . VAL A 1 199 ? 9.442 -2.763 -9.196 1.00 98.50 199 VAL A C 1
ATOM 1423 O O . VAL A 1 199 ? 8.386 -2.824 -8.573 1.00 98.50 199 VAL A O 1
ATOM 1426 N N . MET A 1 200 ? 10.246 -3.821 -9.340 1.00 98.38 200 MET A N 1
ATOM 1427 C CA . MET A 1 200 ? 9.912 -5.144 -8.795 1.00 98.38 200 MET A CA 1
ATOM 1428 C C . 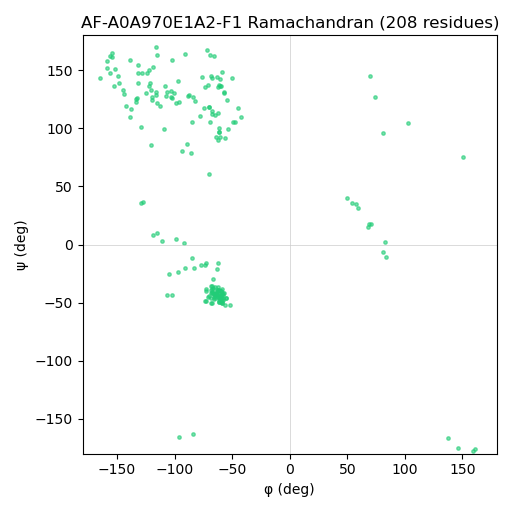MET A 1 200 ? 9.790 -5.113 -7.267 1.00 98.38 200 MET A C 1
ATOM 1430 O O . MET A 1 200 ? 8.813 -5.617 -6.720 1.00 98.38 200 MET A O 1
ATOM 1434 N N . ASN A 1 201 ? 10.729 -4.460 -6.580 1.00 98.12 201 ASN A N 1
ATOM 1435 C CA . ASN A 1 201 ? 10.709 -4.335 -5.125 1.00 98.12 201 ASN A CA 1
ATOM 1436 C C . ASN A 1 201 ? 9.557 -3.447 -4.633 1.00 98.12 201 ASN A C 1
ATOM 1438 O O . ASN A 1 201 ? 8.960 -3.760 -3.612 1.00 98.12 201 ASN A O 1
ATOM 1442 N N . ALA A 1 202 ? 9.196 -2.387 -5.361 1.00 98.19 202 ALA A N 1
ATOM 1443 C CA . ALA A 1 202 ? 8.046 -1.552 -5.015 1.00 98.19 202 ALA A CA 1
ATOM 1444 C C . ALA A 1 202 ? 6.718 -2.308 -5.186 1.00 98.19 202 ALA A C 1
ATOM 1446 O O . ALA A 1 202 ? 5.805 -2.131 -4.386 1.00 98.19 202 ALA A O 1
ATOM 1447 N N . VAL A 1 203 ? 6.606 -3.189 -6.189 1.00 98.31 203 VAL A N 1
ATOM 1448 C CA . VAL A 1 203 ? 5.452 -4.099 -6.320 1.00 98.31 203 VAL A CA 1
ATOM 1449 C C . VAL A 1 203 ? 5.427 -5.117 -5.183 1.00 98.31 203 VAL A C 1
ATOM 1451 O O . VAL A 1 203 ? 4.360 -5.377 -4.631 1.00 98.31 203 VAL A O 1
ATOM 1454 N N . LYS A 1 204 ? 6.584 -5.670 -4.796 1.00 97.19 204 LYS A N 1
ATOM 1455 C CA . LYS A 1 204 ? 6.681 -6.561 -3.633 1.00 97.19 204 LYS A CA 1
ATOM 1456 C C . LYS A 1 204 ? 6.220 -5.857 -2.360 1.00 97.19 204 LYS A C 1
ATOM 1458 O O . LYS A 1 204 ? 5.303 -6.350 -1.718 1.00 97.19 204 LYS A O 1
ATOM 1463 N N . ASP A 1 205 ? 6.726 -4.659 -2.081 1.00 96.75 205 ASP A N 1
ATOM 1464 C CA . ASP A 1 205 ? 6.291 -3.824 -0.954 1.00 96.75 205 ASP A CA 1
ATOM 1465 C C . ASP A 1 205 ? 4.779 -3.510 -0.999 1.00 96.75 205 ASP A C 1
ATOM 1467 O O . ASP A 1 205 ? 4.067 -3.631 0.005 1.00 96.75 205 ASP A O 1
ATOM 1471 N N . ALA A 1 206 ? 4.239 -3.199 -2.184 1.00 96.94 206 ALA A N 1
ATOM 1472 C CA . ALA A 1 206 ? 2.808 -2.957 -2.368 1.00 96.94 206 ALA A CA 1
ATOM 1473 C C . ALA A 1 206 ? 1.968 -4.180 -1.975 1.00 96.94 206 ALA A C 1
ATOM 1475 O O . ALA A 1 206 ? 0.928 -4.034 -1.340 1.00 96.94 206 ALA A O 1
ATOM 1476 N N . LEU A 1 207 ? 2.433 -5.381 -2.306 1.00 95.94 207 LEU A N 1
ATOM 1477 C CA . LEU A 1 207 ? 1.753 -6.646 -2.019 1.00 95.94 207 LEU A CA 1
ATOM 1478 C C . LEU A 1 207 ? 2.187 -7.271 -0.678 1.00 95.94 207 LEU A C 1
ATOM 1480 O O . LEU A 1 207 ? 1.720 -8.346 -0.313 1.00 95.94 207 LEU A O 1
ATOM 1484 N N . GLY A 1 208 ? 3.083 -6.612 0.062 1.00 93.31 208 GLY A N 1
ATOM 1485 C CA . GLY A 1 208 ? 3.682 -7.132 1.288 1.00 93.31 208 GLY A CA 1
ATOM 1486 C C . GLY A 1 208 ? 4.629 -8.317 1.083 1.00 93.31 208 GLY A C 1
ATOM 1487 O O . GLY A 1 208 ? 4.925 -9.005 2.050 1.00 93.31 208 GLY A O 1
ATOM 1488 N N . LEU A 1 209 ? 5.080 -8.607 -0.132 1.00 88.75 209 LEU A N 1
ATOM 1489 C CA . LEU A 1 209 ? 6.006 -9.702 -0.433 1.00 88.75 209 LEU A CA 1
ATOM 1490 C C . LEU A 1 209 ? 7.43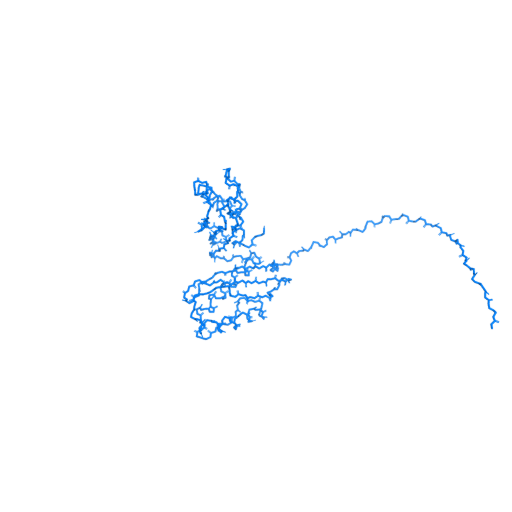8 -9.323 -0.008 1.00 88.75 209 LEU A C 1
ATOM 1492 O O . LEU A 1 209 ? 7.824 -8.164 -0.141 1.00 88.75 209 LEU A O 1
ATOM 1496 N N . GLU A 1 210 ? 8.216 -10.294 0.481 1.00 68.88 210 GLU A N 1
ATOM 1497 C CA . GLU A 1 210 ? 9.664 -10.142 0.736 1.00 68.88 210 GLU A CA 1
ATOM 1498 C C . GLU A 1 210 ? 10.504 -10.581 -0.475 1.00 68.88 210 GLU A C 1
ATOM 1500 O O . GLU A 1 210 ? 10.129 -11.574 -1.145 1.00 68.88 210 GLU A O 1
#